Protein AF-A0AAE1HR64-F1 (afdb_monomer_lite)

Sequence (185 aa):
MPAKVFRAFVGLDGGVCGEWSLFLEFEENENKECWVFCGCSGFEKSIGKGMGTDASLIPDDAPLPKLPLPPLQQTVDRYLDAVRPLVPPAAFERTRNIAKAFAAPAGPGPRLQRALEKRRECTANWAYEWWLADMYLNNPLPLPINSNPGMVFPPAVARTAEERARFTARMVLSAVRYQTDVLDK

Foldseek 3Di:
DDDDDDDDDPDDPPDPDDDDDRDDDDPPDDPPPLPPVPDDDDDDDDPDDDDDDDPVPQPPPHDDDEDDDDDLVVVLVVVLVVCVVVDDPVVSVVSNVVSCQCPDPPHVVVVVSVVLVVCSVSDSYSCVVVCCCVVPVVDPDDCPPPPDDDDDDDDDPQDDPVSVVVVVVVVVVVVVCCCVVPVVD

pLDDT: mean 75.27, std 29.74, range [22.8, 98.56]

Structure (mmCIF, N/CA/C/O backbone):
data_AF-A0AAE1HR64-F1
#
_entry.id   AF-A0AAE1HR64-F1
#
loop_
_atom_site.group_PDB
_atom_site.id
_atom_site.type_symbol
_atom_site.label_atom_id
_atom_site.label_alt_id
_atom_site.label_comp_id
_atom_site.label_asym_id
_atom_site.label_entity_id
_atom_site.label_seq_id
_atom_site.pdbx_PDB_ins_code
_atom_site.Cartn_x
_atom_site.Cartn_y
_atom_site.Cartn_z
_atom_site.occupancy
_atom_site.B_iso_or_equiv
_atom_site.auth_seq_id
_atom_site.auth_comp_id
_atom_site.auth_asym_id
_atom_site.auth_atom_id
_atom_site.pdbx_PDB_model_num
ATOM 1 N N . MET A 1 1 ? 22.798 -2.052 16.190 1.00 29.28 1 MET A N 1
ATOM 2 C CA . MET A 1 1 ? 21.787 -2.833 16.940 1.00 29.28 1 MET A CA 1
ATOM 3 C C . MET A 1 1 ? 20.679 -3.162 15.953 1.00 29.28 1 MET A C 1
ATOM 5 O O . MET A 1 1 ? 20.289 -2.240 15.246 1.00 29.28 1 MET A O 1
ATOM 9 N N . PRO A 1 2 ? 20.278 -4.429 15.764 1.00 33.12 2 PRO A N 1
ATOM 10 C CA . PRO A 1 2 ? 19.462 -4.785 14.611 1.00 33.12 2 PRO A CA 1
ATOM 11 C C . PRO A 1 2 ? 18.037 -4.253 14.783 1.00 33.12 2 PRO A C 1
ATOM 13 O O . PRO A 1 2 ? 17.443 -4.394 15.852 1.00 33.12 2 PRO A O 1
ATOM 16 N N . ALA A 1 3 ? 17.513 -3.633 13.724 1.00 26.69 3 ALA A N 1
ATOM 17 C CA . ALA A 1 3 ? 16.108 -3.275 13.608 1.00 26.69 3 ALA A CA 1
ATOM 18 C C . ALA A 1 3 ? 15.271 -4.555 13.733 1.00 26.69 3 ALA A C 1
ATOM 20 O O . ALA A 1 3 ? 15.452 -5.504 12.966 1.00 26.69 3 ALA A O 1
ATOM 21 N N . LYS A 1 4 ? 14.397 -4.609 14.739 1.00 26.42 4 LYS A N 1
ATOM 22 C CA . LYS A 1 4 ? 13.443 -5.705 14.881 1.00 26.42 4 LYS A CA 1
ATOM 23 C C . LYS A 1 4 ? 12.333 -5.492 13.853 1.00 26.42 4 LYS A C 1
ATOM 25 O O . LYS A 1 4 ? 11.678 -4.457 13.826 1.00 26.42 4 LYS A O 1
ATOM 30 N N . VAL A 1 5 ? 12.212 -6.468 12.967 1.00 33.16 5 VAL A N 1
ATOM 31 C CA . VAL A 1 5 ? 11.262 -6.543 11.857 1.00 33.16 5 VAL A CA 1
ATOM 32 C C . VAL A 1 5 ? 9.857 -6.827 12.398 1.00 33.16 5 VAL A C 1
ATOM 34 O O . VAL A 1 5 ? 9.704 -7.674 13.279 1.00 33.16 5 VAL A O 1
ATOM 37 N N . PHE A 1 6 ? 8.835 -6.165 11.844 1.00 33.16 6 PHE A N 1
ATOM 38 C CA . PHE A 1 6 ? 7.431 -6.553 12.010 1.00 33.16 6 PHE A CA 1
ATOM 39 C C . PHE A 1 6 ? 7.255 -7.998 11.540 1.00 33.16 6 PHE A C 1
ATOM 41 O O . PHE A 1 6 ? 7.428 -8.295 10.360 1.00 33.16 6 PHE A O 1
ATOM 48 N N . ARG A 1 7 ? 6.920 -8.913 12.448 1.00 27.38 7 ARG A N 1
ATOM 49 C CA . ARG A 1 7 ? 6.687 -10.316 12.103 1.00 27.38 7 ARG A CA 1
ATOM 50 C C . ARG A 1 7 ? 5.242 -10.673 12.415 1.00 27.38 7 ARG A C 1
ATOM 52 O O . ARG A 1 7 ? 4.919 -11.070 13.525 1.00 27.38 7 ARG A O 1
ATOM 59 N N . ALA A 1 8 ? 4.375 -10.540 11.417 1.00 29.25 8 ALA A N 1
ATOM 60 C CA . ALA A 1 8 ? 3.129 -11.289 11.404 1.00 29.25 8 ALA A CA 1
ATOM 61 C C . ALA A 1 8 ? 3.487 -12.740 11.053 1.00 29.25 8 ALA A C 1
ATOM 63 O O . ALA A 1 8 ? 3.859 -13.033 9.918 1.00 29.25 8 ALA A O 1
ATOM 64 N N . PHE A 1 9 ? 3.453 -13.642 12.031 1.00 27.52 9 PHE A N 1
ATOM 65 C CA . PHE A 1 9 ? 3.527 -15.073 11.752 1.00 27.52 9 PHE A CA 1
ATOM 66 C C . PHE A 1 9 ? 2.115 -15.625 11.614 1.00 27.52 9 PHE A C 1
ATOM 68 O O . PHE A 1 9 ? 1.309 -15.530 12.534 1.00 27.52 9 PHE A O 1
ATOM 75 N N . VAL A 1 10 ? 1.848 -16.264 10.481 1.00 30.66 10 VAL A N 1
ATOM 76 C CA . VAL A 1 10 ? 0.823 -17.300 10.397 1.00 30.66 10 VAL A CA 1
ATOM 77 C C . VAL A 1 10 ? 1.546 -18.617 10.668 1.00 30.66 10 VAL A C 1
ATOM 79 O O . VAL A 1 10 ? 2.217 -19.152 9.788 1.00 30.66 10 VAL A O 1
ATOM 82 N N . GLY A 1 11 ? 1.512 -19.077 11.918 1.00 28.53 11 GLY A N 1
ATOM 83 C CA . GLY A 1 11 ? 2.048 -20.378 12.317 1.00 28.53 11 GLY A CA 1
ATOM 84 C C . GLY A 1 11 ? 0.944 -21.430 12.320 1.00 28.53 11 GLY A C 1
ATOM 85 O O . GLY A 1 11 ? -0.120 -21.198 12.885 1.00 28.53 11 GLY A O 1
ATOM 86 N N . LEU A 1 12 ? 1.192 -22.574 11.682 1.00 29.44 12 LEU A N 1
ATOM 87 C CA . LEU A 1 12 ? 0.405 -23.788 11.887 1.00 29.44 12 LEU A CA 1
ATOM 88 C C . LEU A 1 12 ? 0.996 -24.509 13.097 1.00 29.44 12 LEU A C 1
ATOM 90 O O . LEU A 1 12 ? 2.105 -25.037 13.000 1.00 29.44 12 LEU A O 1
ATOM 94 N N . ASP A 1 13 ? 0.277 -24.547 14.214 1.00 30.77 13 ASP A N 1
ATOM 95 C CA . ASP A 1 13 ? 0.660 -25.435 15.304 1.00 30.77 13 ASP A CA 1
ATOM 96 C C . ASP A 1 13 ? 0.418 -26.884 14.873 1.00 30.77 13 ASP A C 1
ATOM 98 O O . ASP A 1 13 ? -0.665 -27.275 14.427 1.00 30.77 13 ASP A O 1
ATOM 102 N N . GLY A 1 14 ? 1.476 -27.686 14.970 1.00 37.84 14 GLY A N 1
ATOM 103 C CA . GLY A 1 14 ? 1.452 -29.127 14.762 1.00 37.84 14 GLY A CA 1
ATOM 104 C C . GLY A 1 14 ? 0.692 -29.822 15.887 1.00 37.84 14 GLY A C 1
ATOM 105 O O . GLY A 1 14 ? 1.292 -30.474 16.734 1.00 37.84 14 GLY A O 1
ATOM 106 N N . GLY A 1 15 ? -0.629 -29.677 15.892 1.00 30.14 15 GLY A N 1
ATOM 107 C CA . GLY A 1 15 ? -1.527 -30.276 16.867 1.00 30.14 15 GLY A CA 1
ATOM 108 C C . GLY A 1 15 ? -2.970 -30.141 16.399 1.00 30.14 15 GLY A C 1
ATOM 109 O O . GLY A 1 15 ? -3.546 -29.066 16.443 1.00 30.14 15 GLY A O 1
ATOM 110 N N . VAL A 1 16 ? -3.505 -31.244 15.880 1.00 34.06 16 VAL A N 1
ATOM 111 C CA . VAL A 1 16 ? -4.916 -31.569 15.610 1.00 34.06 16 VAL A CA 1
ATOM 112 C C . VAL A 1 16 ? -5.939 -30.460 15.962 1.00 34.06 16 VAL A C 1
ATOM 114 O O . VAL A 1 16 ? -6.246 -30.239 17.126 1.00 34.06 16 VAL A O 1
ATOM 117 N N . CYS A 1 17 ? -6.559 -29.886 14.918 1.00 26.05 17 CYS A N 1
ATOM 118 C CA . CYS A 1 17 ? -7.741 -28.999 14.936 1.00 26.05 17 CYS A CA 1
ATOM 119 C C . CYS A 1 17 ? -7.522 -27.476 15.154 1.00 26.05 17 CYS A C 1
ATOM 121 O O . CYS A 1 17 ? -7.958 -26.900 16.138 1.00 26.05 17 CYS A O 1
ATOM 123 N N . GLY A 1 18 ? -6.970 -26.796 14.142 1.00 29.03 18 GLY A N 1
ATOM 124 C CA . GLY A 1 18 ? -7.606 -25.634 13.485 1.00 29.03 18 GLY A CA 1
ATOM 125 C C . GLY A 1 18 ? -7.993 -24.369 14.274 1.00 29.03 18 GLY A C 1
ATOM 126 O O . GLY A 1 18 ? -8.926 -23.685 13.840 1.00 29.03 18 GLY A O 1
ATOM 127 N N . GLU A 1 19 ? -7.316 -24.016 15.365 1.00 25.12 19 GLU A N 1
ATOM 128 C CA . GLU A 1 19 ? -7.461 -22.699 16.005 1.00 25.12 19 GLU A CA 1
ATOM 129 C C . GLU A 1 19 ? -6.598 -21.630 15.307 1.00 25.12 19 GLU A C 1
ATOM 131 O O . GLU A 1 19 ? -5.410 -21.823 15.065 1.00 25.12 19 GLU A O 1
ATOM 136 N N . TRP A 1 20 ? -7.201 -20.482 14.978 1.00 29.23 20 TRP A N 1
ATOM 137 C CA . TRP A 1 20 ? -6.498 -19.300 14.470 1.00 29.23 20 TRP A CA 1
ATOM 138 C C . TRP A 1 20 ? -6.416 -18.266 15.591 1.00 29.23 20 TRP A C 1
ATOM 140 O O . TRP A 1 20 ? -7.419 -17.628 15.912 1.00 29.23 20 TRP A O 1
ATOM 150 N N . SER A 1 21 ? -5.231 -18.082 16.167 1.00 24.08 21 SER A N 1
ATOM 151 C CA . SER A 1 21 ? -4.974 -17.034 17.158 1.00 24.08 21 SER A CA 1
ATOM 152 C C . SER A 1 21 ? -4.148 -15.920 16.523 1.00 24.08 21 SER A C 1
ATOM 154 O O . SER A 1 21 ? -2.981 -16.107 16.189 1.00 24.08 21 SER A O 1
ATOM 156 N N . LEU A 1 22 ? -4.758 -14.747 16.346 1.00 28.89 22 LEU A N 1
ATOM 157 C CA . LEU A 1 22 ? -4.053 -13.532 15.946 1.00 28.89 22 LEU A CA 1
ATOM 158 C C . LEU A 1 22 ? -3.476 -12.877 17.208 1.00 28.89 22 LEU A C 1
ATOM 160 O O . LEU A 1 22 ? -4.189 -12.181 17.930 1.00 28.89 22 LEU A O 1
ATOM 164 N N . PHE A 1 23 ? -2.194 -13.102 17.485 1.00 23.55 23 PHE A N 1
ATOM 165 C CA . PHE A 1 23 ? -1.474 -12.337 18.502 1.00 23.55 23 PHE A CA 1
ATOM 166 C C . PHE A 1 23 ? -1.011 -11.007 17.894 1.00 23.55 23 PHE A C 1
ATOM 168 O O . PHE A 1 23 ? -0.133 -10.974 17.036 1.00 23.55 23 PHE A O 1
ATOM 175 N N . LEU A 1 24 ? -1.630 -9.902 18.321 1.00 27.62 24 LEU A N 1
ATOM 176 C CA . LEU A 1 24 ? -1.171 -8.542 18.033 1.00 27.62 24 LEU A CA 1
ATOM 177 C C . LEU A 1 24 ? -0.426 -8.019 19.261 1.00 27.62 24 LEU A C 1
ATOM 179 O O . LEU A 1 24 ? -1.039 -7.486 20.185 1.00 27.62 24 LEU A O 1
ATOM 183 N N . GLU A 1 25 ? 0.892 -8.182 19.277 1.00 24.39 25 GLU A N 1
ATOM 184 C CA . GLU A 1 25 ? 1.751 -7.539 20.267 1.00 24.39 25 GLU A CA 1
ATOM 185 C C . GLU A 1 25 ? 2.178 -6.173 19.709 1.00 24.39 25 GLU A C 1
ATOM 187 O O . GLU A 1 25 ? 2.836 -6.081 18.673 1.00 24.39 25 GLU A O 1
ATOM 192 N N . PHE A 1 26 ? 1.706 -5.096 20.340 1.00 30.62 26 PHE A N 1
ATOM 193 C CA . PHE A 1 26 ? 1.985 -3.721 19.930 1.00 30.62 26 PHE A CA 1
ATOM 194 C C . PHE A 1 26 ? 3.077 -3.171 20.851 1.00 30.62 26 PHE A C 1
ATOM 196 O O . PHE A 1 26 ? 2.795 -2.807 21.991 1.00 30.62 26 PHE A O 1
ATOM 203 N N . GLU A 1 27 ? 4.325 -3.140 20.380 1.00 27.86 27 GLU A N 1
ATOM 204 C CA . GLU A 1 27 ? 5.400 -2.434 21.082 1.00 27.86 27 GLU A CA 1
ATOM 205 C C . GLU A 1 27 ? 5.226 -0.932 20.800 1.00 27.86 27 GLU A C 1
ATOM 207 O O . GLU A 1 27 ? 5.489 -0.434 19.704 1.00 27.86 27 GLU A O 1
ATOM 212 N N . GLU A 1 28 ? 4.678 -0.218 21.782 1.00 35.38 28 GLU A N 1
ATOM 213 C CA . GLU A 1 28 ? 4.472 1.228 21.758 1.00 35.38 28 GLU A CA 1
ATOM 214 C C . GLU A 1 28 ? 5.832 1.924 21.843 1.00 35.38 28 GLU A C 1
ATOM 216 O O . GLU A 1 28 ? 6.334 2.232 22.920 1.00 35.38 28 GLU A O 1
ATOM 221 N N . ASN A 1 29 ? 6.468 2.139 20.693 1.00 31.98 29 ASN A N 1
ATOM 222 C CA . ASN A 1 29 ? 7.703 2.902 20.634 1.00 31.98 29 ASN A CA 1
ATOM 223 C C . ASN A 1 29 ? 7.663 3.885 19.464 1.00 31.98 29 ASN A C 1
ATOM 225 O O . ASN A 1 29 ? 8.040 3.551 18.349 1.00 31.98 29 ASN A O 1
ATOM 229 N N . GLU A 1 30 ? 7.152 5.089 19.730 1.00 36.47 30 GLU A N 1
ATOM 230 C CA . GLU A 1 30 ? 7.718 6.352 19.241 1.00 36.47 30 GLU A CA 1
ATOM 231 C C . GLU A 1 30 ? 6.944 7.526 19.855 1.00 36.47 30 GLU A C 1
ATOM 233 O O . GLU A 1 30 ? 5.992 8.069 19.295 1.00 36.47 30 GLU A O 1
ATOM 238 N N . ASN A 1 31 ? 7.399 7.948 21.035 1.00 32.03 31 ASN A N 1
ATOM 239 C CA . ASN A 1 31 ? 7.039 9.222 21.645 1.00 32.03 31 ASN A CA 1
ATOM 240 C C . ASN A 1 31 ? 7.761 10.377 20.919 1.00 32.03 31 ASN A C 1
ATOM 242 O O . ASN A 1 31 ? 8.537 11.120 21.514 1.00 32.03 31 ASN A O 1
ATOM 246 N N . LYS A 1 32 ? 7.556 10.499 19.603 1.00 36.81 32 LYS A N 1
ATOM 247 C CA . LYS A 1 32 ? 7.927 11.701 18.853 1.00 36.81 32 LYS A CA 1
ATOM 248 C C . LYS A 1 32 ? 6.793 12.698 19.044 1.00 36.81 32 LYS A C 1
ATOM 250 O O . LYS A 1 32 ? 5.764 12.635 18.373 1.00 36.81 32 LYS A O 1
ATOM 255 N N . GLU A 1 33 ? 6.943 13.558 20.044 1.00 34.72 33 GLU A N 1
ATOM 256 C CA . GLU A 1 33 ? 6.076 14.716 20.230 1.00 34.72 33 GLU A CA 1
ATOM 257 C C . GLU A 1 33 ? 5.976 15.480 18.904 1.00 34.72 33 GLU A C 1
ATOM 259 O O . GLU A 1 33 ? 6.988 15.843 18.301 1.00 34.72 33 GLU A O 1
ATOM 264 N N . CYS A 1 34 ? 4.749 15.679 18.419 1.00 36.16 34 CYS A N 1
ATOM 265 C CA . CYS A 1 34 ? 4.491 16.449 17.212 1.00 36.16 34 CYS A CA 1
ATOM 266 C C . CYS A 1 34 ? 4.692 17.935 17.522 1.00 36.16 34 CYS A C 1
ATOM 268 O O . CYS A 1 34 ? 3.731 18.679 17.703 1.00 36.16 34 CYS A O 1
ATOM 270 N N . TRP A 1 35 ? 5.946 18.369 17.610 1.00 26.98 35 TRP A N 1
ATOM 271 C CA . TRP A 1 35 ? 6.293 19.782 17.636 1.00 26.98 35 TRP A CA 1
ATOM 272 C C . TRP A 1 35 ? 6.111 20.351 16.231 1.00 26.98 35 TRP A C 1
ATOM 274 O O . TRP A 1 35 ? 7.055 20.492 15.459 1.00 26.98 35 TRP A O 1
ATOM 284 N N . VAL A 1 36 ? 4.868 20.676 15.881 1.00 32.38 36 VAL A N 1
ATOM 285 C CA . VAL A 1 36 ? 4.612 21.662 14.835 1.00 32.38 36 VAL A CA 1
ATOM 286 C C . VAL A 1 36 ? 4.799 23.015 15.509 1.00 32.38 36 VAL A C 1
ATOM 288 O O . VAL A 1 36 ? 3.941 23.451 16.276 1.00 32.38 36 VAL A O 1
ATOM 291 N N . PHE A 1 37 ? 5.936 23.672 15.270 1.00 22.80 37 PHE A N 1
ATOM 292 C CA . PHE A 1 37 ? 6.084 25.092 15.584 1.00 22.80 37 PHE A CA 1
ATOM 293 C C . PHE A 1 37 ? 5.106 25.860 14.682 1.00 22.80 37 PHE A C 1
ATOM 295 O O . PHE A 1 37 ? 5.429 26.256 13.566 1.00 22.80 37 PHE A O 1
ATOM 302 N N . CYS A 1 38 ? 3.863 26.002 15.142 1.00 28.25 38 CYS A N 1
ATOM 303 C CA . CYS A 1 38 ? 2.870 26.869 14.528 1.00 28.25 38 CYS A CA 1
ATOM 304 C C . CYS A 1 38 ? 3.200 28.307 14.945 1.00 28.25 38 CYS A C 1
ATOM 306 O O . CYS A 1 38 ? 2.727 28.809 15.965 1.00 28.25 38 CYS A O 1
ATOM 308 N N . GLY A 1 39 ? 4.102 28.943 14.198 1.00 26.22 39 GLY A N 1
ATOM 309 C CA . GLY A 1 39 ? 4.265 30.390 14.236 1.00 26.22 39 GLY A CA 1
ATOM 310 C C . GLY A 1 39 ? 3.066 31.045 13.551 1.00 26.22 39 GLY A C 1
ATOM 311 O O . GLY A 1 39 ? 2.801 30.742 12.394 1.00 26.22 39 GLY A O 1
ATOM 312 N N . CYS A 1 40 ? 2.398 31.947 14.278 1.00 24.08 40 CYS A N 1
ATOM 313 C CA . CYS A 1 40 ? 1.271 32.805 13.874 1.00 24.08 40 CYS A CA 1
ATOM 314 C C . CYS A 1 40 ? -0.154 32.224 14.043 1.00 24.08 40 CYS A C 1
ATOM 316 O O . CYS A 1 40 ? -0.759 31.678 13.132 1.00 24.08 40 CYS A O 1
ATOM 318 N N . SER A 1 41 ? -0.692 32.442 15.251 1.00 27.84 41 SER A N 1
ATOM 319 C CA . SER A 1 41 ? -2.027 33.004 15.553 1.00 27.84 41 SER A CA 1
ATOM 320 C C . SER A 1 41 ? -3.202 32.753 14.590 1.00 27.84 41 SER A C 1
ATOM 322 O O . SER A 1 41 ? -3.256 33.342 13.515 1.00 27.84 41 SER A O 1
ATOM 324 N N . GLY A 1 42 ? -4.239 32.068 15.095 1.00 26.17 42 GLY A N 1
ATOM 325 C CA . GLY A 1 42 ? -5.621 32.182 14.603 1.00 26.17 42 GLY A CA 1
ATOM 326 C C . GLY A 1 42 ? -6.304 30.836 14.368 1.00 26.17 42 GLY A C 1
ATOM 327 O O . GLY A 1 42 ? -6.080 30.189 13.355 1.00 26.17 42 GLY A O 1
ATOM 328 N N . PHE A 1 43 ? -7.147 30.403 15.307 1.00 25.55 43 PHE A N 1
ATOM 329 C CA . PHE A 1 43 ? -7.944 29.182 15.187 1.00 25.55 43 PHE A CA 1
ATOM 330 C C . PHE A 1 43 ? -9.332 29.540 14.644 1.00 25.55 43 PHE A C 1
ATOM 332 O O . PHE A 1 43 ? -10.166 30.045 15.391 1.00 25.55 43 PHE A O 1
ATOM 339 N N . GLU A 1 44 ? -9.605 29.247 13.373 1.00 24.61 44 GLU A N 1
ATOM 340 C CA . GLU A 1 44 ? -10.972 29.171 12.847 1.00 24.61 44 GLU A CA 1
ATOM 341 C C . GLU A 1 44 ? -11.240 27.764 12.304 1.00 24.61 44 GLU A C 1
ATOM 343 O O . GLU A 1 44 ? -10.566 27.259 11.407 1.00 24.61 44 GLU A O 1
ATOM 348 N N . LYS A 1 45 ? -12.242 27.102 12.893 1.00 29.41 45 LYS A N 1
ATOM 349 C CA . LYS A 1 45 ? -12.779 25.826 12.415 1.00 29.41 45 LYS A CA 1
ATOM 350 C C . LYS A 1 45 ? -13.614 26.080 11.163 1.00 29.41 45 LYS A C 1
ATOM 352 O O . LYS A 1 45 ? -14.719 26.602 11.271 1.00 29.41 45 LYS A O 1
ATOM 357 N N . SER A 1 46 ? -13.159 25.591 10.015 1.00 27.28 46 SER A N 1
ATOM 358 C CA . SER A 1 46 ? -14.041 25.319 8.878 1.00 27.28 46 SER A CA 1
ATOM 359 C C . SER A 1 46 ? -14.245 23.810 8.752 1.00 27.28 46 SER A C 1
ATOM 361 O O . SER A 1 46 ? -13.353 23.067 8.343 1.00 27.28 46 SER A O 1
ATOM 363 N N . ILE A 1 47 ? -15.430 23.343 9.153 1.00 37.78 47 ILE A N 1
ATOM 364 C CA . ILE A 1 47 ? -15.924 22.004 8.820 1.00 37.78 47 ILE A CA 1
ATOM 365 C C . ILE A 1 47 ? -16.403 22.074 7.365 1.00 37.78 47 ILE A C 1
ATOM 367 O O . ILE A 1 47 ? -17.561 22.384 7.089 1.00 37.78 47 ILE A O 1
ATOM 371 N N . GLY A 1 48 ? -15.494 21.818 6.426 1.00 32.28 48 GLY A N 1
ATOM 372 C CA . GLY A 1 48 ? -15.823 21.669 5.012 1.00 32.28 48 GLY A CA 1
ATOM 373 C C . GLY A 1 48 ? -16.512 20.329 4.759 1.00 32.28 48 GLY A C 1
ATOM 374 O O . GLY A 1 48 ? -15.868 19.281 4.779 1.00 32.28 48 GLY A O 1
ATOM 375 N N . LYS A 1 49 ? -17.830 20.357 4.526 1.00 34.19 49 LYS A N 1
ATOM 376 C CA . LYS A 1 49 ? -18.586 19.238 3.944 1.00 34.19 49 LYS A CA 1
ATOM 377 C C . LYS A 1 49 ? -17.942 18.845 2.612 1.00 34.19 49 LYS A C 1
ATOM 379 O O . LYS A 1 49 ? -17.815 19.683 1.725 1.00 34.19 49 LYS A O 1
ATOM 384 N N . GLY A 1 50 ? -17.584 17.572 2.465 1.00 40.12 50 GLY A N 1
ATOM 385 C CA . GLY A 1 50 ? -17.137 17.015 1.192 1.00 40.12 50 GLY A CA 1
ATOM 386 C C . GLY A 1 50 ? -18.276 17.032 0.176 1.00 40.12 50 GLY A C 1
ATOM 387 O O . GLY A 1 50 ? -19.178 16.200 0.237 1.00 40.12 50 GLY A O 1
ATOM 388 N N . MET A 1 51 ? -18.233 17.987 -0.748 1.00 34.50 51 MET A N 1
ATOM 389 C CA . MET A 1 51 ? -18.915 17.908 -2.035 1.00 34.50 51 MET A CA 1
ATOM 390 C C . MET A 1 51 ? -17.841 17.619 -3.073 1.00 34.50 51 MET A C 1
ATOM 392 O O . MET A 1 51 ? -16.798 18.266 -3.069 1.00 34.50 51 MET A O 1
ATOM 396 N N . GLY A 1 52 ? -18.073 16.592 -3.893 1.00 47.81 52 GLY A N 1
ATOM 397 C CA . GLY A 1 52 ? -17.130 16.146 -4.910 1.00 47.81 52 GLY A CA 1
ATOM 398 C C . GLY A 1 52 ? -16.731 17.301 -5.818 1.00 47.81 52 GLY A C 1
ATOM 399 O O . GLY A 1 52 ? -17.550 17.809 -6.578 1.00 47.81 52 GLY A O 1
ATOM 400 N N . THR A 1 53 ? -15.479 17.720 -5.709 1.00 40.50 53 THR A N 1
ATOM 401 C CA . THR A 1 53 ? -14.847 18.620 -6.663 1.00 40.50 53 THR A CA 1
ATOM 402 C C . THR A 1 53 ? -14.194 17.760 -7.730 1.00 40.50 53 THR A C 1
ATOM 404 O O . THR A 1 53 ? -13.387 16.883 -7.416 1.00 40.50 53 THR A O 1
ATOM 407 N N . ASP A 1 54 ? -14.587 17.998 -8.978 1.00 42.53 54 ASP A N 1
ATOM 408 C CA . ASP A 1 54 ? -13.892 17.513 -10.163 1.00 42.53 54 ASP A CA 1
ATOM 409 C C . ASP A 1 54 ? -12.391 17.826 -10.033 1.00 42.53 54 ASP A C 1
ATOM 411 O O . ASP A 1 54 ? -12.003 18.964 -9.761 1.00 42.53 54 ASP A O 1
ATOM 415 N N . ALA A 1 55 ? -11.547 16.800 -10.165 1.00 53.81 55 ALA A N 1
ATOM 416 C CA . ALA A 1 55 ? -10.103 16.895 -9.950 1.00 53.81 55 ALA A CA 1
ATOM 417 C C . ALA A 1 55 ? -9.404 17.814 -10.974 1.00 53.81 55 ALA A C 1
ATOM 419 O O . ALA A 1 55 ? -8.242 18.157 -10.785 1.00 53.81 55 ALA A O 1
ATOM 420 N N . SER A 1 56 ? -10.113 18.231 -12.029 1.00 54.34 56 SER A N 1
ATOM 421 C CA . SER A 1 56 ? -9.632 19.144 -13.071 1.00 54.34 56 SER A CA 1
ATOM 422 C C . SER A 1 56 ? -9.523 20.621 -12.645 1.00 54.34 56 SER A C 1
ATOM 424 O O . SER A 1 56 ? -9.001 21.428 -13.411 1.00 54.34 56 SER A O 1
ATOM 426 N N . LEU A 1 57 ? -10.001 20.992 -11.446 1.00 57.19 57 LEU A N 1
ATOM 427 C CA . LEU A 1 57 ? -10.121 22.391 -10.997 1.00 57.19 57 LEU A CA 1
ATOM 428 C C . LEU A 1 57 ? -9.202 22.787 -9.832 1.00 57.19 57 LEU A C 1
ATOM 430 O O . LEU A 1 57 ? -9.394 23.859 -9.260 1.00 57.19 57 LEU A O 1
ATOM 434 N N . ILE A 1 58 ? -8.237 21.953 -9.437 1.00 60.47 58 ILE A N 1
ATOM 435 C CA . ILE A 1 58 ? -7.264 22.331 -8.402 1.00 60.47 58 ILE A CA 1
ATOM 436 C C . ILE A 1 58 ? -6.207 23.225 -9.073 1.00 60.47 58 ILE A C 1
ATOM 438 O O . ILE A 1 58 ? -5.511 22.727 -9.955 1.00 60.47 58 ILE A O 1
ATOM 442 N N . PRO A 1 59 ? -6.090 24.522 -8.716 1.00 67.50 59 PRO A N 1
ATOM 443 C CA . PRO A 1 59 ? -5.003 25.367 -9.210 1.00 67.50 59 PRO A CA 1
ATOM 444 C C . PRO A 1 59 ? -3.655 24.721 -8.889 1.00 67.50 59 PRO A C 1
ATOM 446 O O . PRO A 1 59 ? -3.521 24.164 -7.799 1.00 67.50 59 PRO A O 1
ATOM 449 N N . ASP A 1 60 ? -2.669 24.836 -9.781 1.00 66.31 60 ASP A N 1
ATOM 450 C CA . ASP A 1 60 ? -1.355 24.185 -9.626 1.00 66.31 60 ASP A CA 1
ATOM 451 C C . ASP A 1 60 ? -0.687 24.485 -8.264 1.00 66.31 60 ASP A C 1
ATOM 453 O O . ASP A 1 60 ? -0.008 23.628 -7.700 1.00 66.31 60 ASP A O 1
ATOM 457 N N . ASP A 1 61 ? -0.969 25.656 -7.680 1.00 70.00 61 ASP A N 1
ATOM 458 C CA . ASP A 1 61 ? -0.413 26.114 -6.399 1.00 70.00 61 ASP A CA 1
ATOM 459 C C . ASP A 1 61 ? -1.305 25.841 -5.168 1.00 70.00 61 ASP A C 1
ATOM 461 O O . ASP A 1 61 ? -0.967 26.228 -4.044 1.00 70.00 61 ASP A O 1
ATOM 465 N N . ALA A 1 62 ? -2.479 25.221 -5.335 1.00 76.62 62 ALA A N 1
ATOM 466 C CA . ALA A 1 62 ? -3.377 24.960 -4.215 1.00 76.62 62 ALA A CA 1
ATOM 467 C C . ALA A 1 62 ? -2.918 23.731 -3.406 1.00 76.62 62 ALA A C 1
ATOM 469 O O . ALA A 1 62 ? -2.636 22.673 -3.976 1.00 76.62 62 ALA A O 1
ATOM 470 N N . PRO A 1 63 ? -2.887 23.811 -2.061 1.00 81.19 63 PRO A N 1
ATOM 471 C CA . PRO A 1 63 ? -2.458 22.691 -1.238 1.00 81.19 63 PRO A CA 1
ATOM 472 C C . PRO A 1 63 ? -3.420 21.510 -1.395 1.00 81.19 63 PRO A C 1
ATOM 474 O O . PRO A 1 63 ? -4.619 21.619 -1.122 1.00 81.19 63 PRO A O 1
ATOM 477 N N . LEU A 1 64 ? -2.879 20.359 -1.802 1.00 90.12 64 LEU A N 1
ATOM 478 C CA . LEU A 1 64 ? -3.655 19.131 -1.935 1.00 90.12 64 LEU A CA 1
ATOM 479 C C . LEU A 1 64 ? -4.240 18.701 -0.579 1.00 90.12 64 LEU A C 1
ATOM 481 O O . LEU A 1 64 ? -3.567 18.788 0.456 1.00 90.12 64 LEU A O 1
ATOM 485 N N . PRO A 1 65 ? -5.483 18.191 -0.556 1.00 92.12 65 PRO A N 1
ATOM 486 C CA . PRO A 1 65 ? -6.084 17.707 0.674 1.00 92.12 65 PRO A CA 1
ATOM 487 C C . PRO A 1 65 ? -5.321 16.491 1.214 1.00 92.12 65 PRO A C 1
ATOM 489 O O . PRO A 1 65 ? -4.972 15.567 0.477 1.00 92.12 65 PRO A O 1
ATOM 492 N N . LYS A 1 66 ? -5.114 16.448 2.537 1.00 93.50 66 LYS A N 1
ATOM 493 C CA . LYS A 1 66 ? -4.555 15.265 3.210 1.00 93.50 66 LYS A CA 1
ATOM 494 C C . LYS A 1 66 ? -5.453 14.049 3.005 1.00 93.50 66 LYS A C 1
ATOM 496 O O . LYS A 1 66 ? -6.677 14.169 3.122 1.00 93.50 66 LYS A O 1
ATOM 501 N N . LEU A 1 67 ? -4.840 12.870 2.860 1.00 95.81 67 LEU A N 1
ATOM 502 C CA . LEU A 1 67 ? -5.560 11.599 2.755 1.00 95.81 67 LEU A CA 1
ATOM 503 C C . LEU A 1 67 ? -6.605 11.485 3.884 1.00 95.81 67 LEU A C 1
ATOM 505 O O . LEU A 1 67 ? -6.243 11.622 5.062 1.00 95.81 67 LEU A O 1
ATOM 509 N N . PRO A 1 68 ? -7.898 11.290 3.570 1.00 96.12 68 PRO A N 1
ATOM 510 C CA . PRO A 1 68 ? -8.928 11.189 4.592 1.00 96.12 68 PRO A CA 1
ATOM 511 C C . PRO A 1 68 ? -8.718 9.933 5.440 1.00 96.12 68 PRO A C 1
ATOM 513 O O . PRO A 1 68 ? -8.155 8.938 4.984 1.00 96.12 68 PRO A O 1
ATOM 516 N N . LEU A 1 69 ? -9.181 9.987 6.687 1.00 96.75 69 LEU A N 1
ATOM 517 C CA . LEU A 1 69 ? -9.251 8.826 7.565 1.00 96.75 69 LEU A CA 1
ATOM 518 C C . LEU A 1 69 ? -10.735 8.512 7.801 1.00 96.75 69 LEU A C 1
ATOM 520 O O . LEU A 1 69 ? -11.426 9.335 8.406 1.00 96.75 69 LEU A O 1
ATOM 524 N N . PRO A 1 70 ? -11.260 7.387 7.286 1.00 97.38 70 PRO A N 1
ATOM 525 C CA . PRO A 1 70 ? -12.661 7.037 7.476 1.00 97.38 70 PRO A CA 1
ATOM 526 C C . PRO A 1 70 ? -12.961 6.725 8.953 1.00 97.38 70 PRO A C 1
ATOM 528 O O . PRO A 1 70 ? -12.087 6.219 9.666 1.00 97.38 70 PRO A O 1
ATOM 531 N N . PRO A 1 71 ? -14.194 6.978 9.427 1.00 97.94 71 PRO A N 1
ATOM 532 C CA . PRO A 1 71 ? -14.642 6.534 10.739 1.00 97.94 71 PRO A CA 1
ATOM 533 C C . PRO A 1 71 ? -14.476 5.023 10.925 1.00 97.94 71 PRO A C 1
ATOM 535 O O . PRO A 1 71 ? -14.788 4.236 10.029 1.00 97.94 71 PRO A O 1
ATOM 538 N N . LEU A 1 72 ? -14.065 4.619 12.128 1.00 98.12 72 LEU A N 1
ATOM 539 C CA . LEU A 1 72 ? -13.839 3.217 12.488 1.00 98.12 72 LEU A CA 1
ATOM 540 C C . LEU A 1 72 ? -15.032 2.317 12.135 1.00 98.12 72 LEU A C 1
ATOM 542 O O . LEU A 1 72 ? -14.856 1.302 11.465 1.00 98.12 72 LEU A O 1
ATOM 546 N N . GLN A 1 73 ? -16.244 2.708 12.541 1.00 98.00 73 GLN A N 1
ATOM 547 C CA . GLN A 1 73 ? -17.442 1.899 12.308 1.00 98.00 73 GLN A CA 1
ATOM 548 C C . GLN A 1 73 ? -17.722 1.714 10.813 1.00 98.00 73 GLN A C 1
ATOM 550 O O . GLN A 1 73 ? -17.989 0.601 10.376 1.00 98.00 73 GLN A O 1
ATOM 555 N N . GLN A 1 74 ? -17.563 2.776 10.014 1.00 98.38 74 GLN A N 1
ATOM 556 C CA . GLN A 1 74 ? -17.747 2.706 8.564 1.00 98.38 74 GLN A CA 1
ATOM 557 C C . GLN A 1 74 ? -16.774 1.709 7.922 1.00 98.38 74 GLN A C 1
ATOM 559 O O . GLN A 1 74 ? -17.161 0.951 7.033 1.00 98.38 74 GLN A O 1
ATOM 564 N N . THR A 1 75 ? -15.514 1.707 8.362 1.00 98.25 75 THR A N 1
ATOM 565 C CA . THR A 1 75 ? -14.495 0.771 7.872 1.00 98.25 75 THR A CA 1
ATOM 566 C C . THR A 1 75 ? -14.824 -0.668 8.262 1.00 98.25 75 THR A C 1
ATOM 568 O O . THR A 1 7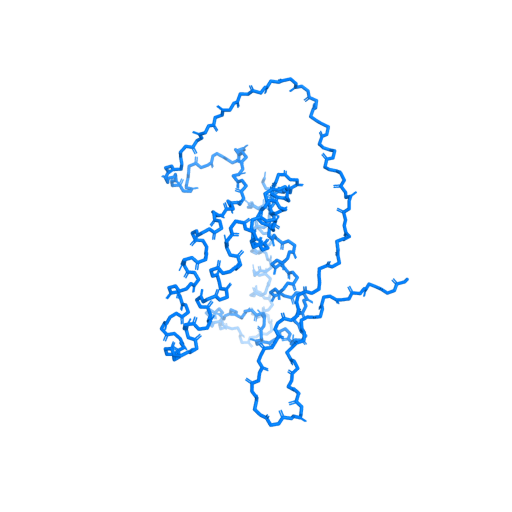5 ? -14.731 -1.562 7.425 1.00 98.25 75 THR A O 1
ATOM 571 N N . VAL A 1 76 ? -15.248 -0.893 9.507 1.00 98.44 76 VAL A N 1
ATOM 572 C CA . VAL A 1 76 ? -15.613 -2.223 10.016 1.00 98.44 76 VAL A CA 1
ATOM 573 C C . VAL A 1 76 ? -16.838 -2.787 9.297 1.00 98.44 76 VAL A C 1
ATOM 575 O O . VAL A 1 76 ? -16.823 -3.952 8.903 1.00 98.44 76 VAL A O 1
ATOM 578 N N . ASP A 1 77 ? -17.863 -1.970 9.063 1.00 98.38 77 ASP A N 1
ATOM 579 C CA . ASP A 1 77 ? -19.069 -2.396 8.349 1.00 98.38 77 ASP A CA 1
ATOM 580 C C . ASP A 1 77 ? -18.739 -2.782 6.900 1.00 98.38 77 ASP A C 1
ATOM 582 O O . ASP A 1 77 ? -19.070 -3.883 6.459 1.00 98.38 77 ASP A O 1
ATOM 586 N N . ARG A 1 78 ? -17.975 -1.939 6.188 1.00 98.50 78 ARG A N 1
ATOM 587 C CA . ARG A 1 78 ? -17.518 -2.241 4.819 1.00 98.50 78 ARG A CA 1
ATOM 588 C C . ARG A 1 78 ? -16.638 -3.487 4.754 1.00 98.50 78 ARG A C 1
ATOM 590 O O . ARG A 1 78 ? -16.740 -4.251 3.797 1.00 98.50 78 ARG A O 1
ATOM 597 N N . TYR A 1 79 ? -15.779 -3.696 5.751 1.00 98.50 79 TYR A N 1
ATOM 598 C CA . TYR A 1 79 ? -14.970 -4.908 5.859 1.00 98.50 79 TYR A CA 1
ATOM 599 C C . TYR A 1 79 ? -15.854 -6.156 5.970 1.00 98.50 79 TYR A C 1
ATOM 601 O O . TYR A 1 79 ? -15.638 -7.128 5.247 1.00 98.50 79 TYR A O 1
ATOM 609 N N . LEU A 1 80 ? -16.882 -6.127 6.822 1.00 98.56 80 LEU A N 1
ATOM 610 C CA . LEU A 1 80 ? -17.804 -7.252 6.971 1.00 98.56 80 LEU A CA 1
ATOM 611 C C . LEU A 1 80 ? -18.611 -7.506 5.693 1.00 98.56 80 LEU A C 1
ATOM 613 O O . LEU A 1 80 ? -18.741 -8.664 5.297 1.00 98.56 80 LEU A O 1
ATOM 617 N N . ASP A 1 81 ? -19.085 -6.462 5.014 1.00 98.44 81 ASP A N 1
ATOM 618 C CA . ASP A 1 81 ? -19.781 -6.600 3.728 1.00 98.44 81 ASP A CA 1
ATOM 619 C C . ASP A 1 81 ? -18.889 -7.243 2.657 1.00 98.44 81 ASP A C 1
ATOM 621 O O . ASP A 1 81 ? -19.337 -8.130 1.929 1.00 98.44 81 ASP A O 1
ATOM 625 N N . ALA A 1 82 ? -17.612 -6.851 2.597 1.00 98.38 82 ALA A N 1
ATOM 626 C CA . ALA A 1 82 ? -16.644 -7.394 1.648 1.00 98.38 82 ALA A CA 1
ATOM 627 C C . ALA A 1 82 ? -16.259 -8.853 1.946 1.00 98.38 82 ALA A C 1
ATOM 629 O O . ALA A 1 82 ? -16.057 -9.638 1.022 1.00 98.38 82 ALA A O 1
ATOM 630 N N . VAL A 1 83 ? -16.167 -9.235 3.225 1.00 98.06 83 VAL A N 1
ATOM 631 C CA . VAL A 1 83 ? -15.790 -10.599 3.634 1.00 98.06 83 VAL A CA 1
ATOM 632 C C . VAL A 1 83 ? -16.954 -11.579 3.530 1.00 98.06 83 VAL A C 1
ATOM 634 O O . VAL A 1 83 ? -16.737 -12.750 3.221 1.00 98.06 83 VAL A O 1
ATOM 637 N N . ARG A 1 84 ? -18.193 -11.128 3.760 1.00 97.44 84 ARG A N 1
ATOM 638 C CA . ARG A 1 84 ? -19.392 -11.979 3.772 1.00 97.44 84 ARG A CA 1
ATOM 639 C C . ARG A 1 84 ? -19.525 -12.931 2.571 1.00 97.44 84 ARG A C 1
ATOM 641 O O . ARG A 1 84 ? -19.828 -14.095 2.821 1.00 97.44 84 ARG A O 1
ATOM 648 N N . PRO A 1 85 ? -19.318 -12.513 1.304 1.00 98.06 85 PRO A N 1
ATOM 649 C CA . PRO A 1 85 ? -19.434 -13.426 0.164 1.00 98.06 85 PRO A CA 1
ATOM 650 C C . PRO A 1 85 ? -18.232 -14.368 -0.010 1.00 98.06 85 PRO A C 1
ATOM 652 O O . PRO A 1 85 ? -18.312 -15.298 -0.806 1.00 98.06 85 PRO A O 1
ATOM 655 N N . LEU A 1 86 ? -17.121 -14.138 0.697 1.00 98.06 86 LEU A N 1
ATOM 656 C CA . LEU A 1 86 ? -15.863 -14.870 0.514 1.00 98.06 86 LEU A CA 1
ATOM 657 C C . LEU A 1 86 ? -15.715 -16.066 1.461 1.00 98.06 86 LEU A C 1
ATOM 659 O O . LEU A 1 86 ? -14.840 -16.904 1.250 1.00 98.06 86 LEU A O 1
ATOM 663 N N . VAL A 1 87 ? -16.529 -16.141 2.520 1.00 97.12 87 VAL A N 1
ATOM 664 C CA . VAL A 1 87 ? -16.357 -17.126 3.596 1.00 97.12 87 VAL A CA 1
ATOM 665 C C . VAL A 1 87 ? -17.661 -17.862 3.935 1.00 97.12 87 VAL A C 1
ATOM 667 O O . VAL A 1 87 ? -18.747 -17.298 3.799 1.00 97.12 87 VAL A O 1
ATOM 670 N N . PRO A 1 88 ? -17.589 -19.112 4.434 1.00 98.19 88 PRO A N 1
ATOM 671 C CA . PRO A 1 88 ? -18.771 -19.834 4.899 1.00 98.19 88 PRO A CA 1
ATOM 672 C C . PRO A 1 88 ? -19.484 -19.116 6.061 1.00 98.19 88 PRO A C 1
ATOM 674 O O . PRO A 1 88 ? -18.816 -18.470 6.875 1.00 98.19 88 PRO A O 1
ATOM 677 N N . PRO A 1 89 ? -20.807 -19.308 6.245 1.00 98.06 89 PRO A N 1
ATOM 678 C CA . PRO A 1 89 ? -21.583 -18.606 7.275 1.00 98.06 89 PRO A CA 1
ATOM 679 C C . PRO A 1 89 ? -21.022 -18.742 8.697 1.00 98.06 89 PRO A C 1
ATOM 681 O O . PRO A 1 89 ? -20.950 -17.766 9.439 1.00 98.06 89 PRO A O 1
ATOM 684 N N . ALA A 1 90 ? -20.555 -19.938 9.069 1.00 97.75 90 ALA A N 1
ATOM 685 C CA . ALA A 1 90 ? -19.976 -20.178 10.390 1.00 97.75 90 ALA A CA 1
ATOM 686 C C . ALA A 1 90 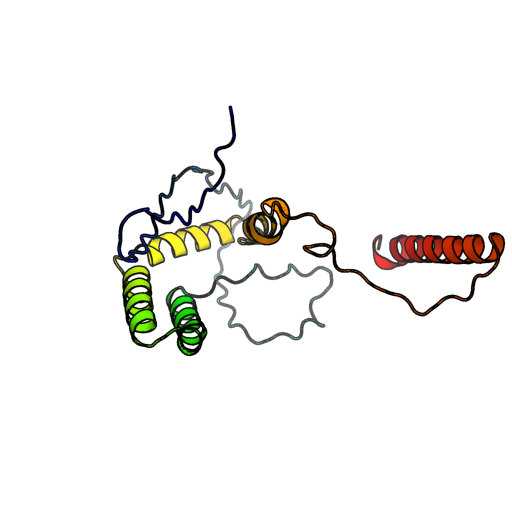? -18.668 -19.397 10.622 1.00 97.75 90 ALA A C 1
ATOM 688 O O . ALA A 1 90 ? -18.393 -18.972 11.743 1.00 97.75 90 ALA A O 1
ATOM 689 N N . ALA A 1 91 ? -17.858 -19.201 9.577 1.00 98.00 91 ALA A N 1
ATOM 690 C CA . ALA A 1 91 ? -16.651 -18.383 9.652 1.00 98.00 91 ALA A CA 1
ATOM 691 C C . ALA A 1 91 ? -16.999 -16.890 9.701 1.00 98.00 91 ALA A C 1
ATOM 693 O O . ALA A 1 91 ? -16.425 -16.163 10.509 1.00 98.00 91 ALA A O 1
ATOM 694 N N . PHE A 1 92 ? -17.990 -16.459 8.914 1.00 98.56 92 PHE A N 1
ATOM 695 C CA . PHE A 1 92 ? -18.467 -15.079 8.927 1.00 98.56 92 PHE A CA 1
ATOM 696 C C . PHE A 1 92 ? -18.946 -14.641 10.314 1.00 98.56 92 PHE A C 1
ATOM 698 O O . PHE A 1 92 ? -18.546 -13.577 10.777 1.00 98.56 92 PHE A O 1
ATOM 705 N N . GLU A 1 93 ? -19.742 -15.456 11.015 1.00 98.50 93 GLU A N 1
ATOM 706 C CA . GLU A 1 93 ? -20.215 -15.088 12.358 1.00 98.50 93 GLU A CA 1
ATOM 707 C C . GLU A 1 93 ? -19.063 -14.934 13.363 1.00 98.50 93 GLU A C 1
ATOM 709 O O . GLU A 1 93 ? -19.082 -14.014 14.183 1.00 98.50 93 GLU A O 1
ATOM 714 N N . ARG A 1 94 ? -18.008 -15.757 13.264 1.00 98.31 94 ARG A N 1
ATOM 715 C CA . ARG A 1 94 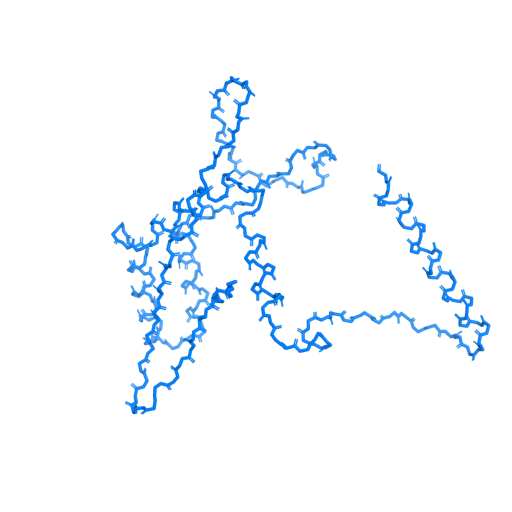? -16.794 -15.566 14.078 1.00 98.31 94 ARG A CA 1
ATOM 716 C C . ARG A 1 94 ? -16.115 -14.235 13.758 1.00 98.31 94 ARG A C 1
ATOM 718 O O . ARG A 1 94 ? -15.866 -13.450 14.672 1.00 98.31 94 ARG A O 1
ATOM 725 N N . THR A 1 95 ? -15.874 -13.949 12.479 1.00 98.31 95 THR A N 1
ATOM 726 C CA . THR A 1 95 ? -15.271 -12.683 12.032 1.00 98.31 95 THR A CA 1
ATOM 727 C C . THR A 1 95 ? -16.097 -11.479 12.473 1.00 98.31 95 THR A C 1
ATOM 729 O O . THR A 1 95 ? -15.550 -10.504 12.985 1.00 98.31 95 THR A O 1
ATOM 732 N N . ARG A 1 96 ? -17.423 -11.556 12.347 1.00 98.44 96 ARG A N 1
ATOM 733 C CA . ARG A 1 96 ? -18.362 -10.521 12.779 1.00 98.44 96 ARG A CA 1
ATOM 734 C C . ARG A 1 96 ? -18.265 -10.247 14.274 1.00 98.44 96 ARG A C 1
ATOM 736 O O . ARG A 1 96 ? -18.254 -9.084 14.670 1.00 98.44 96 ARG A O 1
ATOM 743 N N . ASN A 1 97 ? -18.176 -11.287 15.100 1.00 98.44 97 ASN A N 1
ATOM 744 C CA . ASN A 1 97 ? -18.034 -11.128 16.547 1.00 98.44 97 ASN A CA 1
ATOM 745 C C . ASN A 1 97 ? -16.699 -10.466 16.916 1.00 98.44 97 ASN A C 1
ATOM 747 O O . ASN A 1 97 ? -16.691 -9.536 17.722 1.00 98.44 97 ASN A O 1
ATOM 751 N N . ILE A 1 98 ? -15.598 -10.869 16.273 1.00 98.56 98 ILE A N 1
ATOM 752 C CA . ILE A 1 98 ? -14.273 -10.257 16.470 1.00 98.56 98 ILE A CA 1
ATOM 753 C C . ILE A 1 98 ? -14.289 -8.784 16.049 1.00 98.56 98 ILE A C 1
ATOM 755 O O . ILE A 1 98 ? -13.873 -7.917 16.814 1.00 98.56 98 ILE A O 1
ATOM 759 N N . ALA A 1 99 ? -14.818 -8.479 14.863 1.00 98.31 99 ALA A N 1
ATOM 760 C CA . ALA A 1 99 ? -14.884 -7.120 14.335 1.00 98.31 99 ALA A CA 1
ATOM 761 C C . ALA A 1 99 ? -15.734 -6.190 15.221 1.00 98.31 99 ALA A C 1
ATOM 763 O O . ALA A 1 99 ? -15.358 -5.045 15.472 1.00 98.31 99 ALA A O 1
ATOM 764 N N . LYS A 1 100 ? -16.849 -6.695 15.764 1.00 97.62 100 LYS A N 1
ATOM 765 C CA . LYS A 1 100 ? -17.665 -5.959 16.739 1.00 97.62 100 LYS A CA 1
ATOM 766 C C . LYS A 1 100 ? -16.935 -5.726 18.057 1.00 97.62 100 LYS A C 1
ATOM 768 O O . LYS A 1 100 ? -16.998 -4.620 18.583 1.00 97.62 100 LYS A O 1
ATOM 773 N N . ALA A 1 101 ? -16.239 -6.733 18.584 1.00 98.38 101 ALA A N 1
ATOM 774 C CA . ALA A 1 101 ? -15.446 -6.584 19.804 1.00 98.38 101 ALA A CA 1
ATOM 775 C C . ALA A 1 101 ? -14.294 -5.581 19.609 1.00 98.38 101 ALA A C 1
ATOM 777 O O . ALA A 1 101 ? -14.020 -4.774 20.494 1.00 98.38 101 ALA A O 1
ATOM 778 N N . PHE A 1 102 ? -13.674 -5.577 18.426 1.00 98.50 102 PHE A N 1
ATOM 779 C CA . PHE A 1 102 ? -12.658 -4.604 18.035 1.00 98.50 102 PHE A CA 1
ATOM 780 C C . PHE A 1 102 ? -13.201 -3.167 18.026 1.00 98.50 102 PHE A C 1
ATOM 782 O O . PHE A 1 102 ? -12.557 -2.269 18.567 1.00 98.50 102 PHE A O 1
ATOM 789 N N . ALA A 1 103 ? -14.386 -2.960 17.441 1.00 98.19 103 ALA A N 1
ATOM 790 C CA . ALA A 1 103 ? -15.014 -1.646 17.284 1.00 98.19 103 ALA A CA 1
ATOM 791 C C . ALA A 1 103 ? -15.755 -1.135 18.532 1.00 98.19 103 ALA A C 1
ATOM 793 O O . ALA A 1 103 ? -16.115 0.042 18.587 1.00 98.19 103 ALA A O 1
ATOM 794 N N . ALA A 1 104 ? -16.006 -1.999 19.519 1.00 98.00 104 ALA A N 1
ATOM 795 C CA . ALA A 1 104 ? -16.725 -1.641 20.736 1.00 98.00 104 ALA A CA 1
ATOM 796 C C . ALA A 1 104 ? -16.044 -0.469 21.479 1.00 98.00 104 ALA A C 1
ATOM 798 O O . ALA A 1 104 ? -14.825 -0.316 21.391 1.00 98.00 104 ALA A O 1
ATOM 799 N N . PRO A 1 105 ? -16.779 0.326 22.284 1.00 96.88 105 PRO A N 1
ATOM 800 C CA . PRO A 1 105 ? -16.202 1.465 23.010 1.00 96.88 105 PRO A CA 1
ATOM 801 C C . PRO A 1 105 ? -15.018 1.106 23.922 1.00 96.88 105 PRO A C 1
ATOM 803 O O . PRO A 1 105 ? -14.081 1.889 24.049 1.00 96.88 105 PRO A O 1
ATOM 806 N N . ALA A 1 106 ? -15.058 -0.082 24.533 1.00 95.88 106 ALA A N 1
ATOM 807 C CA . ALA A 1 106 ? -13.979 -0.638 25.355 1.00 95.88 106 ALA A CA 1
ATOM 808 C C . ALA A 1 106 ? -13.008 -1.538 24.562 1.00 95.88 106 ALA A C 1
ATOM 810 O O . ALA A 1 106 ? -12.087 -2.117 25.135 1.00 95.88 106 ALA A O 1
ATOM 811 N N . GLY A 1 107 ? -13.231 -1.687 23.256 1.00 97.44 107 GLY A N 1
ATOM 812 C CA . GLY A 1 107 ? -12.370 -2.436 22.356 1.00 97.44 107 GLY A CA 1
ATOM 813 C C . GLY A 1 107 ? -11.084 -1.676 22.008 1.00 97.44 107 GLY A C 1
ATOM 814 O O . GLY A 1 107 ? -10.941 -0.483 22.292 1.00 97.44 107 GLY A O 1
ATOM 815 N N . PRO A 1 108 ? -10.121 -2.344 21.359 1.00 97.25 108 PRO A N 1
ATOM 816 C CA . PRO A 1 108 ? -8.869 -1.719 20.936 1.00 97.25 108 PRO A CA 1
ATOM 817 C C . PRO A 1 108 ? -9.037 -0.704 19.789 1.00 97.25 108 PRO A C 1
ATOM 819 O O . PRO A 1 108 ? -8.225 0.217 19.671 1.00 97.25 108 PRO A O 1
ATOM 822 N N . GLY A 1 109 ? -10.079 -0.832 18.959 1.00 98.31 109 GLY A N 1
ATOM 823 C CA . GLY A 1 109 ? -10.290 -0.019 17.759 1.00 98.31 109 GLY A CA 1
ATOM 824 C C . GLY A 1 109 ? -10.319 1.492 18.018 1.00 98.31 109 GLY A C 1
ATOM 825 O O . GLY A 1 109 ? -9.540 2.208 17.390 1.00 98.31 109 GLY A O 1
ATOM 826 N N . PRO A 1 110 ? -11.124 2.015 18.966 1.00 98.44 110 PRO A N 1
ATOM 827 C CA . PRO A 1 110 ? -11.149 3.448 19.277 1.00 98.44 110 PRO A CA 1
ATOM 828 C C . PRO A 1 110 ? -9.797 4.032 19.718 1.00 98.44 110 PRO A C 1
ATOM 830 O O . PRO A 1 110 ? -9.495 5.194 19.439 1.00 98.44 110 PRO A O 1
ATOM 833 N N . ARG A 1 111 ? -8.952 3.254 20.411 1.00 98.06 111 ARG A N 1
ATOM 834 C CA . ARG A 1 111 ? -7.588 3.689 20.768 1.00 98.06 111 ARG A CA 1
ATOM 835 C C . ARG A 1 111 ? -6.709 3.804 19.522 1.00 98.06 111 ARG A C 1
ATOM 837 O O . ARG A 1 111 ? -6.029 4.813 19.362 1.00 98.06 111 ARG A O 1
ATOM 844 N N . LEU A 1 112 ? -6.760 2.808 18.640 1.00 98.19 112 LEU A N 1
ATOM 845 C CA . LEU A 1 112 ? -5.987 2.796 17.396 1.00 98.19 112 LEU A CA 1
ATOM 846 C C . LEU A 1 112 ? -6.445 3.890 16.422 1.00 98.19 112 LEU A C 1
ATOM 848 O O . LEU A 1 112 ? -5.605 4.564 15.837 1.00 98.19 112 LEU A O 1
ATOM 852 N N . GLN A 1 113 ? -7.754 4.138 16.312 1.00 98.25 113 GLN A N 1
ATOM 853 C CA . GLN A 1 113 ? -8.300 5.225 15.495 1.00 98.25 113 GLN A CA 1
ATOM 854 C C . GLN A 1 113 ? -7.743 6.588 15.933 1.00 98.25 113 GLN A C 1
ATOM 856 O O . GLN A 1 113 ? -7.278 7.349 15.093 1.00 98.25 113 GLN A O 1
ATOM 861 N N . ARG A 1 114 ? -7.695 6.869 17.244 1.00 97.94 114 ARG A N 1
ATOM 862 C CA . ARG A 1 114 ? -7.105 8.115 17.773 1.00 97.94 114 ARG A CA 1
ATOM 863 C C . ARG A 1 114 ? -5.611 8.239 17.467 1.00 97.94 114 ARG A C 1
ATOM 865 O O . ARG A 1 114 ? -5.129 9.327 17.163 1.00 97.94 114 ARG A O 1
ATOM 872 N N . ALA A 1 115 ? -4.870 7.131 17.515 1.00 97.50 115 ALA A N 1
ATOM 873 C CA . ALA A 1 115 ? -3.464 7.124 17.117 1.00 97.50 115 ALA A CA 1
ATOM 874 C C . ALA A 1 115 ? -3.293 7.424 15.613 1.00 97.50 115 ALA A C 1
ATOM 876 O O . ALA A 1 115 ? -2.399 8.184 15.236 1.00 97.50 115 ALA A O 1
ATOM 877 N N . LEU A 1 116 ? -4.174 6.888 14.759 1.00 97.62 116 LEU A N 1
ATOM 878 C CA . LEU A 1 116 ? -4.200 7.183 13.322 1.00 97.62 116 LEU A CA 1
ATOM 879 C C . LEU A 1 116 ? -4.575 8.641 13.031 1.00 97.62 116 LEU A C 1
ATOM 881 O O . LEU A 1 116 ? -3.968 9.260 12.159 1.00 97.62 116 LEU A O 1
ATOM 885 N N . GLU A 1 117 ? -5.526 9.206 13.774 1.00 97.50 117 GLU A N 1
ATOM 886 C CA . GLU A 1 117 ? -5.903 10.622 13.688 1.00 97.50 117 GLU A CA 1
ATOM 887 C C . GLU A 1 117 ? -4.703 11.521 14.004 1.00 97.50 117 GLU A C 1
ATOM 889 O O . GLU A 1 117 ? -4.336 12.360 13.179 1.00 97.50 117 GLU A O 1
ATOM 894 N N . LYS A 1 118 ? -4.005 11.262 15.120 1.00 97.31 118 LYS A N 1
ATOM 895 C CA . LYS A 1 118 ? -2.768 11.974 15.476 1.00 97.31 118 LYS A CA 1
ATOM 896 C C . LYS A 1 118 ? -1.698 11.824 14.391 1.00 97.31 118 LYS A C 1
ATOM 898 O O . LYS A 1 118 ? -1.091 12.806 13.972 1.00 97.31 118 LYS A O 1
ATOM 903 N N . ARG A 1 119 ? -1.480 10.611 13.869 1.00 96.88 119 ARG A N 1
ATOM 904 C CA . ARG A 1 119 ? -0.520 10.382 12.773 1.00 96.88 119 ARG A CA 1
ATOM 905 C C . ARG A 1 119 ? -0.884 11.187 11.524 1.00 96.88 119 ARG A C 1
ATOM 907 O O . ARG A 1 119 ? 0.003 11.766 10.901 1.00 96.88 119 ARG A O 1
ATOM 914 N N . ARG A 1 120 ? -2.166 11.260 11.160 1.00 95.94 120 ARG A N 1
ATOM 915 C CA . ARG A 1 120 ? -2.660 12.068 10.032 1.00 95.94 120 ARG A CA 1
ATOM 916 C C . ARG A 1 120 ? -2.424 13.561 10.231 1.00 95.94 120 ARG A C 1
ATOM 918 O O . ARG A 1 120 ? -2.122 14.263 9.266 1.00 95.94 120 ARG A O 1
ATOM 925 N N . GLU A 1 121 ? -2.538 14.062 11.453 1.00 94.94 121 GLU A N 1
ATOM 926 C CA . GLU A 1 121 ? -2.204 15.455 11.761 1.00 94.94 121 GLU A CA 1
ATOM 927 C C . GLU A 1 121 ? -0.709 15.726 11.560 1.00 94.94 121 GLU A C 1
ATOM 929 O O . GLU A 1 121 ? -0.356 16.714 10.916 1.00 94.94 121 GLU A O 1
ATOM 934 N N . CYS A 1 122 ? 0.153 14.802 11.990 1.00 94.19 122 CYS A N 1
ATOM 935 C CA . CYS A 1 122 ? 1.607 14.978 11.971 1.00 94.19 122 CYS A CA 1
ATOM 936 C C . CYS A 1 122 ? 2.302 14.550 10.662 1.00 94.19 122 CYS A C 1
ATOM 938 O O . CYS A 1 122 ? 3.515 14.692 10.544 1.00 94.19 122 CYS A O 1
ATOM 940 N N . THR A 1 123 ? 1.568 14.033 9.670 1.00 93.25 123 THR A N 1
ATOM 941 C CA . THR A 1 123 ? 2.121 13.590 8.374 1.00 93.25 123 THR A CA 1
ATOM 942 C C . THR A 1 123 ? 1.353 14.197 7.199 1.00 93.25 123 THR A C 1
ATOM 944 O O . THR A 1 123 ? 0.190 14.588 7.332 1.00 93.25 123 THR A O 1
ATOM 947 N N . ALA A 1 124 ? 1.993 14.297 6.030 1.00 94.00 124 ALA A N 1
ATOM 948 C CA . ALA A 1 124 ? 1.312 14.695 4.793 1.00 94.00 124 ALA A CA 1
ATOM 949 C C . ALA A 1 124 ? 0.351 13.592 4.303 1.00 94.00 124 ALA A C 1
ATOM 951 O O . ALA A 1 124 ? -0.777 13.866 3.894 1.00 94.00 124 ALA A O 1
ATOM 952 N N . ASN A 1 125 ? 0.780 12.333 4.418 1.00 95.81 125 ASN A N 1
ATOM 953 C CA . ASN A 1 125 ? -0.008 11.142 4.130 1.00 95.81 125 ASN A CA 1
ATOM 954 C C . ASN A 1 125 ? 0.276 10.085 5.207 1.00 95.81 125 ASN A C 1
ATOM 956 O O . ASN A 1 125 ? 1.391 9.575 5.304 1.00 95.81 125 ASN A O 1
ATOM 960 N N . TRP A 1 126 ? -0.741 9.744 6.000 1.00 96.75 126 TRP A N 1
ATOM 961 C CA . TRP A 1 126 ? -0.592 8.843 7.145 1.00 96.75 126 TRP A CA 1
ATOM 962 C C . TRP A 1 126 ? -0.286 7.393 6.756 1.00 96.75 126 TRP A C 1
ATOM 964 O O . TRP A 1 126 ? 0.287 6.662 7.566 1.00 96.75 126 TRP A O 1
ATOM 974 N N . ALA A 1 127 ? -0.646 6.988 5.534 1.00 97.12 127 ALA A N 1
ATOM 975 C CA . ALA A 1 127 ? -0.548 5.614 5.056 1.00 97.12 127 ALA A CA 1
ATOM 976 C C . ALA A 1 127 ? 0.701 5.348 4.205 1.00 97.12 127 ALA A C 1
ATOM 978 O O . ALA A 1 127 ? 1.083 4.193 4.072 1.00 97.12 127 ALA A O 1
ATOM 979 N N . TYR A 1 128 ? 1.329 6.379 3.627 1.00 96.88 128 TYR A N 1
ATOM 980 C CA . TYR A 1 128 ? 2.335 6.211 2.569 1.00 96.88 128 TYR A CA 1
ATOM 981 C C . TYR A 1 128 ? 3.498 5.292 2.960 1.00 96.88 128 TYR A C 1
ATOM 983 O O . TYR A 1 128 ? 3.776 4.328 2.255 1.00 96.88 128 TYR A O 1
ATOM 991 N N . GLU A 1 129 ? 4.144 5.551 4.099 1.00 96.62 129 GLU A N 1
ATOM 992 C CA . GLU A 1 129 ? 5.284 4.743 4.557 1.00 96.62 129 GLU A CA 1
ATOM 993 C C . GLU A 1 129 ? 4.894 3.280 4.793 1.00 96.62 129 GLU A C 1
ATOM 995 O O . GLU A 1 129 ? 5.624 2.372 4.402 1.00 96.62 129 GLU A O 1
ATOM 1000 N N . TRP A 1 130 ? 3.726 3.048 5.398 1.00 97.12 130 TRP A N 1
ATOM 1001 C CA . TRP A 1 130 ? 3.226 1.700 5.661 1.00 97.12 130 TRP A CA 1
ATOM 1002 C C . TRP A 1 130 ? 2.847 0.981 4.372 1.00 97.12 130 TRP A C 1
ATOM 1004 O O . TRP A 1 130 ? 3.248 -0.159 4.182 1.00 97.12 130 TRP A O 1
ATOM 1014 N N . TRP A 1 131 ? 2.131 1.653 3.472 1.00 97.81 131 TRP A N 1
ATOM 1015 C CA . TRP A 1 131 ? 1.740 1.105 2.178 1.00 97.81 131 TRP A CA 1
ATOM 1016 C C . TRP A 1 131 ? 2.959 0.756 1.324 1.00 97.81 131 TRP A C 1
ATOM 1018 O O . TRP A 1 131 ? 3.015 -0.333 0.767 1.00 97.81 131 TRP A O 1
ATOM 1028 N N . LEU A 1 132 ? 3.962 1.636 1.259 1.00 98.06 132 LEU A N 1
ATOM 1029 C CA . LEU A 1 132 ? 5.183 1.396 0.491 1.00 98.06 132 LEU A CA 1
ATOM 1030 C C . LEU A 1 132 ? 5.965 0.195 1.042 1.00 98.06 132 LEU A C 1
ATOM 1032 O O . LEU A 1 132 ? 6.436 -0.648 0.274 1.00 98.06 132 LEU A O 1
ATOM 1036 N N . ALA A 1 133 ? 6.089 0.111 2.369 1.00 97.62 133 ALA A N 1
ATOM 1037 C CA . ALA A 1 133 ? 6.767 -0.997 3.024 1.00 97.62 133 ALA A CA 1
ATOM 1038 C C . ALA A 1 133 ? 6.028 -2.326 2.811 1.00 97.62 133 ALA A C 1
ATOM 1040 O O . ALA A 1 133 ? 6.646 -3.304 2.400 1.00 97.62 133 ALA A O 1
ATOM 1041 N N . ASP A 1 134 ? 4.718 -2.352 3.057 1.00 96.81 134 ASP A N 1
ATOM 1042 C CA . ASP A 1 134 ? 3.886 -3.556 2.988 1.00 96.81 134 ASP A CA 1
ATOM 1043 C C . ASP A 1 134 ? 3.690 -4.061 1.551 1.00 96.81 134 ASP A C 1
ATOM 1045 O O . ASP A 1 134 ? 3.886 -5.242 1.278 1.00 96.81 134 ASP A O 1
ATOM 1049 N N . MET A 1 135 ? 3.380 -3.167 0.605 1.00 97.06 135 MET A N 1
ATOM 1050 C CA . MET A 1 135 ? 3.109 -3.558 -0.783 1.00 97.06 135 MET A CA 1
ATOM 1051 C C . MET A 1 135 ? 4.366 -3.933 -1.569 1.00 97.06 135 MET A C 1
ATOM 1053 O O . MET A 1 135 ? 4.283 -4.772 -2.467 1.00 97.06 135 MET A O 1
ATOM 1057 N N . TYR A 1 136 ? 5.519 -3.323 -1.266 1.00 96.75 136 TYR A N 1
ATOM 1058 C CA . TYR A 1 136 ? 6.730 -3.487 -2.078 1.00 96.75 136 TYR A CA 1
ATOM 1059 C C . TYR A 1 136 ? 7.958 -3.878 -1.264 1.00 96.75 136 TYR A C 1
ATOM 1061 O O . TYR A 1 136 ? 8.528 -4.938 -1.504 1.00 96.75 136 TYR A O 1
ATOM 1069 N N . LEU A 1 137 ? 8.399 -3.035 -0.326 1.00 97.50 137 LEU A N 1
ATOM 1070 C CA . LEU A 1 137 ? 9.761 -3.151 0.219 1.00 97.50 137 LEU A CA 1
ATOM 1071 C C . LEU A 1 137 ? 9.971 -4.388 1.101 1.00 97.50 137 LEU A C 1
ATOM 1073 O O . LEU A 1 137 ? 11.093 -4.880 1.195 1.00 97.50 137 LEU A O 1
ATOM 1077 N N . ASN A 1 138 ? 8.910 -4.902 1.721 1.00 97.12 138 ASN A N 1
ATOM 1078 C CA . ASN A 1 138 ? 8.959 -6.111 2.540 1.00 97.12 138 ASN A CA 1
ATOM 1079 C C . ASN A 1 138 ? 8.648 -7.389 1.749 1.00 97.12 138 ASN A C 1
ATOM 1081 O O . ASN A 1 138 ? 8.735 -8.479 2.314 1.00 97.12 138 ASN A O 1
ATOM 1085 N N . ASN A 1 139 ? 8.283 -7.289 0.467 1.00 96.50 139 ASN A N 1
ATOM 1086 C CA . ASN A 1 139 ? 7.980 -8.456 -0.350 1.00 96.50 139 ASN A CA 1
ATOM 1087 C C . ASN A 1 139 ? 9.288 -9.143 -0.797 1.00 96.50 139 ASN A C 1
ATOM 1089 O O . ASN A 1 139 ? 10.058 -8.545 -1.550 1.00 96.50 139 ASN A O 1
ATOM 1093 N N . PRO A 1 140 ? 9.558 -10.398 -0.380 1.00 97.44 140 PRO A N 1
ATOM 1094 C CA . PRO A 1 140 ? 10.800 -11.087 -0.727 1.00 97.44 140 PRO A CA 1
ATOM 1095 C C . PRO A 1 140 ? 10.786 -11.684 -2.142 1.00 97.44 140 PRO A C 1
ATOM 1097 O O . PRO A 1 140 ? 11.792 -12.251 -2.574 1.00 97.44 140 PRO A O 1
ATOM 1100 N N . LEU A 1 141 ? 9.653 -11.631 -2.852 1.00 97.88 141 LEU A N 1
ATOM 1101 C CA . LEU A 1 141 ? 9.541 -12.205 -4.187 1.00 97.88 141 LEU A CA 1
ATOM 1102 C C . LEU A 1 141 ? 10.388 -11.416 -5.202 1.00 97.88 141 LEU A C 1
ATOM 1104 O O . LEU A 1 141 ? 10.478 -10.190 -5.121 1.00 97.88 141 LEU A O 1
ATOM 1108 N N . PRO A 1 142 ? 10.988 -12.092 -6.200 1.00 98.00 142 PRO A N 1
ATOM 1109 C CA . PRO A 1 142 ? 11.746 -11.418 -7.249 1.00 98.00 142 PRO A CA 1
ATOM 1110 C C . PRO A 1 142 ? 10.905 -10.375 -7.990 1.00 98.00 142 PRO A C 1
ATOM 1112 O O . PRO A 1 142 ? 9.747 -10.626 -8.313 1.00 98.00 142 PRO A O 1
ATOM 1115 N N . LEU A 1 143 ? 11.504 -9.234 -8.338 1.00 97.94 143 LEU A N 1
ATOM 1116 C CA . LEU A 1 143 ? 10.795 -8.158 -9.039 1.00 97.94 143 LEU A CA 1
ATOM 1117 C C . LEU A 1 143 ? 10.190 -8.564 -10.399 1.00 97.94 143 LEU A C 1
ATOM 1119 O O . LEU A 1 143 ? 9.053 -8.160 -10.665 1.00 97.94 143 LEU A O 1
ATOM 1123 N N . PRO A 1 144 ? 10.883 -9.331 -11.272 1.00 97.44 144 PRO A N 1
ATOM 1124 C CA . PRO A 1 144 ? 10.298 -9.766 -12.537 1.00 97.44 144 PRO A CA 1
ATOM 1125 C C . PRO A 1 144 ? 9.046 -10.607 -12.294 1.00 97.44 144 PRO A C 1
ATOM 1127 O O . PRO A 1 144 ? 9.057 -11.483 -11.433 1.00 97.44 144 PRO A O 1
ATOM 1130 N N . ILE A 1 145 ? 7.995 -10.366 -13.082 1.00 95.75 145 ILE A N 1
ATOM 1131 C CA . ILE A 1 145 ? 6.685 -11.041 -13.014 1.00 95.75 145 ILE A CA 1
ATOM 1132 C C . ILE A 1 145 ? 5.863 -10.669 -11.769 1.00 95.75 145 ILE A C 1
ATOM 1134 O O . ILE A 1 145 ? 4.675 -10.398 -11.910 1.00 95.75 145 ILE A O 1
ATOM 1138 N N . ASN A 1 146 ? 6.461 -10.629 -10.575 1.00 96.94 146 ASN A N 1
ATOM 1139 C CA . ASN A 1 146 ? 5.707 -10.464 -9.326 1.00 96.94 146 ASN A CA 1
ATOM 1140 C C . ASN A 1 146 ? 5.399 -9.003 -8.973 1.00 96.94 146 ASN A C 1
ATOM 1142 O O . ASN A 1 146 ? 4.403 -8.752 -8.301 1.00 96.94 146 ASN A O 1
ATOM 1146 N N . SER A 1 147 ? 6.250 -8.053 -9.382 1.00 96.94 147 SER A N 1
ATOM 1147 C CA . SER A 1 147 ? 6.114 -6.643 -8.987 1.00 96.94 147 SER A CA 1
ATOM 1148 C C . SER A 1 147 ? 6.219 -5.682 -10.165 1.00 96.94 147 SER A C 1
ATOM 1150 O O . SER A 1 147 ? 5.349 -4.835 -10.341 1.00 96.94 147 SER A O 1
ATOM 1152 N N . ASN A 1 148 ? 7.248 -5.826 -11.007 1.00 97.62 148 ASN A N 1
ATOM 1153 C CA . ASN A 1 148 ? 7.495 -4.883 -12.096 1.00 97.62 148 ASN A CA 1
ATOM 1154 C C . ASN A 1 148 ? 6.496 -5.109 -13.245 1.00 97.62 148 ASN A C 1
ATOM 1156 O O . ASN A 1 148 ? 6.615 -6.124 -13.943 1.00 97.62 148 ASN A O 1
ATOM 1160 N N . PRO A 1 149 ? 5.553 -4.180 -13.502 1.00 96.75 149 PRO A N 1
ATOM 1161 C CA . PRO A 1 149 ? 4.675 -4.293 -14.656 1.00 96.75 149 PRO A CA 1
ATOM 1162 C C . PRO A 1 149 ? 5.484 -4.118 -15.948 1.00 96.75 149 PRO A C 1
ATOM 1164 O O . PRO A 1 149 ? 6.346 -3.244 -16.054 1.00 96.75 149 PRO A O 1
ATOM 1167 N N . GLY A 1 150 ? 5.200 -4.955 -16.944 1.00 94.75 150 GLY A N 1
ATOM 1168 C CA . GLY A 1 150 ? 5.785 -4.850 -18.280 1.00 94.75 150 GLY A CA 1
ATOM 1169 C C . GLY A 1 150 ? 4.872 -4.084 -19.235 1.00 94.75 150 GLY A C 1
ATOM 1170 O O . GLY A 1 150 ? 3.654 -4.244 -19.195 1.00 94.75 150 GLY A O 1
ATOM 1171 N N . MET A 1 151 ? 5.462 -3.297 -20.135 1.00 94.56 151 MET A N 1
ATOM 1172 C CA . MET A 1 151 ? 4.757 -2.664 -21.251 1.00 94.56 151 MET A CA 1
ATOM 1173 C C . MET A 1 151 ? 5.393 -3.105 -22.569 1.00 94.56 151 MET A C 1
ATOM 1175 O O . MET A 1 151 ? 6.614 -3.068 -22.718 1.00 94.56 151 MET A O 1
ATOM 1179 N N . VAL A 1 152 ? 4.561 -3.513 -23.528 1.00 93.56 152 VAL A N 1
ATOM 1180 C CA . VAL A 1 152 ? 4.991 -3.877 -24.883 1.00 93.56 152 VAL A CA 1
ATOM 1181 C C . VAL A 1 152 ? 4.507 -2.802 -25.848 1.00 93.56 152 VAL A C 1
ATOM 1183 O O . VAL A 1 152 ? 3.310 -2.542 -25.949 1.00 93.56 152 VAL A O 1
ATOM 1186 N N . PHE A 1 153 ? 5.445 -2.170 -26.551 1.00 89.88 153 PHE A N 1
ATOM 1187 C CA . PHE A 1 153 ? 5.142 -1.167 -27.570 1.00 89.88 153 PHE A CA 1
ATOM 1188 C C . PHE A 1 153 ? 4.757 -1.813 -28.908 1.00 89.88 153 PHE A C 1
ATOM 1190 O O . PHE A 1 153 ? 5.092 -2.979 -29.145 1.00 89.88 153 PHE A O 1
ATOM 1197 N N . PRO A 1 154 ? 4.097 -1.064 -29.815 1.00 91.38 154 PRO A N 1
ATOM 1198 C CA . PRO A 1 154 ? 3.868 -1.520 -31.178 1.00 91.38 154 PRO A CA 1
ATOM 1199 C C . PRO A 1 154 ? 5.166 -2.018 -31.835 1.00 91.38 154 PRO A C 1
ATOM 1201 O O . PRO A 1 154 ? 6.220 -1.404 -31.636 1.00 91.38 154 PRO A O 1
ATOM 1204 N N . PRO A 1 155 ? 5.118 -3.101 -32.632 1.00 86.19 155 PRO A N 1
ATOM 1205 C CA . PRO A 1 155 ? 6.313 -3.652 -33.254 1.00 86.19 155 PRO A CA 1
ATOM 1206 C C . PRO A 1 155 ? 7.018 -2.618 -34.140 1.00 86.19 155 PRO A C 1
ATOM 1208 O O . PRO A 1 155 ? 6.447 -2.125 -35.113 1.00 86.19 155 PRO A O 1
ATOM 1211 N N . ALA A 1 156 ? 8.279 -2.314 -33.832 1.00 81.38 156 ALA A N 1
ATOM 1212 C CA . ALA A 1 156 ? 9.131 -1.505 -34.694 1.00 81.38 156 ALA A CA 1
ATOM 1213 C C . ALA A 1 156 ? 9.881 -2.413 -35.679 1.00 81.38 156 ALA A C 1
ATOM 1215 O O . ALA A 1 156 ? 10.578 -3.346 -35.278 1.00 81.38 156 ALA A O 1
ATOM 1216 N N . VAL A 1 157 ? 9.773 -2.135 -36.979 1.00 79.12 157 VAL A N 1
ATOM 1217 C CA . VAL A 1 157 ? 10.539 -2.859 -38.003 1.00 79.12 157 VAL A CA 1
ATOM 1218 C C . VAL A 1 157 ? 11.930 -2.227 -38.105 1.00 79.12 157 VAL A C 1
ATOM 1220 O O . VAL A 1 157 ? 12.139 -1.310 -38.890 1.00 79.12 157 VAL A O 1
ATOM 1223 N N . ALA A 1 158 ? 12.874 -2.694 -37.284 1.00 82.12 158 ALA A N 1
ATOM 1224 C CA . ALA A 1 158 ? 14.281 -2.284 -37.319 1.00 82.12 158 ALA A CA 1
ATOM 1225 C C . ALA A 1 158 ? 15.181 -3.515 -37.512 1.00 82.12 158 ALA A C 1
ATOM 1227 O O . ALA A 1 158 ? 15.498 -4.249 -36.571 1.00 82.12 158 ALA A O 1
ATOM 1228 N N . ARG A 1 159 ? 15.562 -3.771 -38.762 1.00 84.00 159 ARG A N 1
ATOM 1229 C CA . ARG A 1 159 ? 16.283 -4.971 -39.200 1.00 84.00 159 ARG A CA 1
ATOM 1230 C C . ARG A 1 159 ? 17.794 -4.794 -39.075 1.00 84.00 159 ARG A C 1
ATOM 1232 O O . ARG A 1 159 ? 18.484 -5.729 -38.664 1.00 84.00 159 ARG A O 1
ATOM 1239 N N . THR A 1 160 ? 18.316 -3.598 -39.346 1.00 94.75 160 THR A N 1
ATOM 1240 C CA . THR A 1 160 ? 19.758 -3.311 -39.254 1.00 94.75 160 THR A CA 1
ATOM 1241 C C . THR A 1 160 ? 20.160 -2.757 -37.883 1.00 94.75 160 THR A C 1
ATOM 1243 O O . THR A 1 160 ? 19.333 -2.272 -37.108 1.00 94.75 160 THR A O 1
ATOM 1246 N N . ALA A 1 161 ? 21.454 -2.839 -37.556 1.00 94.00 161 ALA A N 1
ATOM 1247 C CA . ALA A 1 161 ? 21.985 -2.231 -36.335 1.00 94.00 161 ALA A CA 1
ATOM 1248 C C . ALA A 1 161 ? 21.808 -0.701 -36.329 1.00 94.00 161 ALA A C 1
ATOM 1250 O O . ALA A 1 161 ? 21.477 -0.136 -35.290 1.00 94.00 161 ALA A O 1
ATOM 1251 N N . GLU A 1 162 ? 21.954 -0.049 -37.487 1.00 94.94 162 GLU A N 1
ATOM 1252 C CA . GLU A 1 162 ? 21.746 1.395 -37.639 1.00 94.94 162 GLU A CA 1
ATOM 1253 C C . GLU A 1 162 ? 20.282 1.793 -37.398 1.00 94.94 162 GLU A C 1
ATOM 1255 O O . GLU A 1 162 ? 20.014 2.752 -36.676 1.00 94.94 162 GLU A O 1
ATOM 1260 N N . GLU A 1 163 ? 19.320 1.036 -37.939 1.00 93.31 163 GLU A N 1
ATOM 1261 C CA . GLU A 1 163 ? 17.888 1.283 -37.720 1.00 93.31 163 GLU A CA 1
ATOM 1262 C C . GLU A 1 163 ? 17.519 1.168 -36.238 1.00 93.31 163 GLU A C 1
ATOM 1264 O O . GLU A 1 163 ? 16.808 2.027 -35.709 1.00 93.31 163 GLU A O 1
ATOM 1269 N N . ARG A 1 164 ? 18.051 0.150 -35.544 1.00 93.38 164 ARG A N 1
ATOM 1270 C CA . ARG A 1 164 ? 17.872 -0.003 -34.093 1.00 93.38 164 ARG A CA 1
ATOM 1271 C C . ARG A 1 164 ? 18.494 1.161 -33.329 1.00 93.38 164 ARG A C 1
ATOM 1273 O O . ARG A 1 164 ? 17.839 1.723 -32.457 1.00 9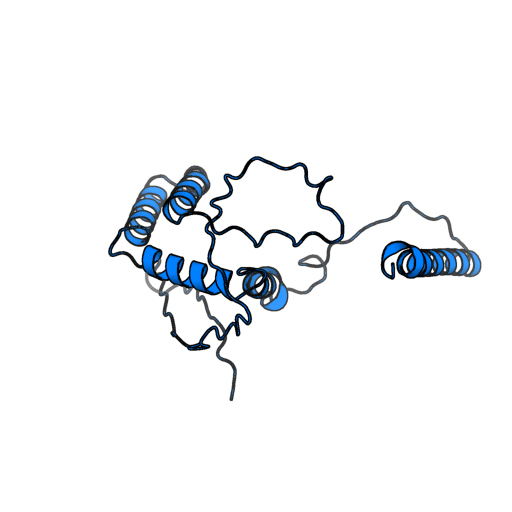3.38 164 ARG A O 1
ATOM 1280 N N . ALA A 1 165 ? 19.713 1.569 -33.682 1.00 94.94 165 ALA A N 1
ATOM 1281 C CA . ALA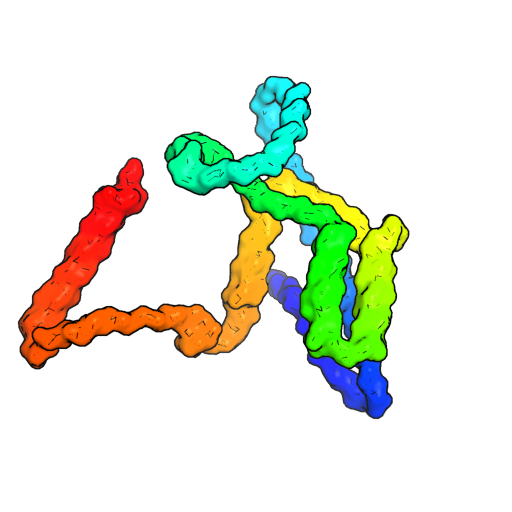 A 1 165 ? 20.385 2.699 -33.046 1.00 94.94 165 ALA A CA 1
ATOM 1282 C C . ALA A 1 165 ? 19.602 4.009 -33.232 1.00 94.94 165 ALA A C 1
ATOM 1284 O O . ALA A 1 165 ? 19.389 4.746 -32.270 1.00 94.94 165 ALA A O 1
ATOM 1285 N N . ARG A 1 166 ? 19.101 4.276 -34.445 1.00 93.94 166 ARG A N 1
ATOM 1286 C CA . ARG A 1 166 ? 18.280 5.457 -34.744 1.00 93.94 166 ARG A CA 1
ATOM 1287 C C . ARG A 1 166 ? 16.956 5.442 -33.979 1.00 93.94 166 ARG A C 1
ATOM 1289 O O . ARG A 1 166 ? 16.531 6.491 -33.495 1.00 93.94 166 ARG A O 1
ATOM 1296 N N . PHE A 1 167 ? 16.308 4.283 -33.859 1.00 92.94 167 PHE A N 1
ATOM 1297 C CA . PHE A 1 167 ? 15.094 4.133 -33.055 1.00 92.94 167 PHE A CA 1
ATOM 1298 C C . PHE A 1 167 ? 15.366 4.420 -31.571 1.00 92.94 167 PHE A C 1
ATOM 1300 O O . PHE A 1 167 ? 14.692 5.265 -30.983 1.00 92.94 167 PHE A O 1
ATOM 1307 N N . THR A 1 168 ? 16.400 3.808 -30.988 1.00 93.56 168 THR A N 1
ATOM 1308 C CA . THR A 1 168 ? 16.797 4.049 -29.592 1.00 93.56 168 THR A CA 1
ATOM 1309 C C . THR A 1 168 ? 17.151 5.514 -29.347 1.00 93.56 168 THR A C 1
ATOM 1311 O O . THR A 1 168 ? 16.689 6.096 -28.369 1.00 93.56 168 THR A O 1
ATOM 1314 N N . ALA A 1 169 ? 17.897 6.149 -30.256 1.00 96.81 169 ALA A N 1
ATOM 1315 C CA . ALA A 1 169 ? 18.240 7.566 -30.150 1.00 96.81 169 ALA A CA 1
ATOM 1316 C C . ALA A 1 169 ? 16.991 8.462 -30.111 1.00 96.81 169 ALA A C 1
ATOM 1318 O O . ALA A 1 169 ? 16.934 9.406 -29.327 1.00 96.81 169 ALA A O 1
ATOM 1319 N N . ARG 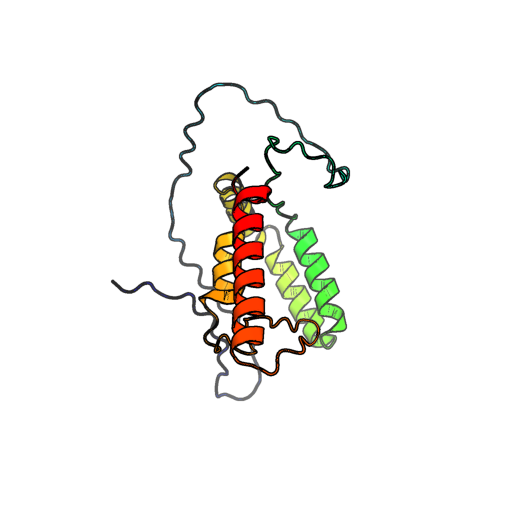A 1 170 ? 15.962 8.145 -30.912 1.00 95.44 170 ARG A N 1
ATOM 1320 C CA . ARG A 1 170 ? 14.676 8.857 -30.874 1.00 95.44 170 ARG A CA 1
ATOM 1321 C C . ARG A 1 170 ? 13.948 8.656 -29.546 1.00 95.44 170 ARG A C 1
ATOM 1323 O O . ARG A 1 170 ? 13.457 9.637 -29.006 1.00 95.44 170 ARG A O 1
ATOM 1330 N N . MET A 1 171 ? 13.919 7.436 -29.005 1.00 94.75 171 MET A N 1
ATOM 1331 C CA . MET A 1 171 ? 13.294 7.155 -27.703 1.00 94.75 171 MET A CA 1
ATOM 1332 C C . MET A 1 171 ? 13.965 7.937 -26.569 1.00 94.75 171 MET A C 1
ATOM 1334 O O . MET A 1 171 ? 13.280 8.569 -25.769 1.00 94.75 171 MET A O 1
ATOM 1338 N N . VAL A 1 172 ? 15.301 7.945 -26.534 1.00 97.19 172 VAL A N 1
ATOM 1339 C CA . VAL A 1 172 ? 16.068 8.713 -25.543 1.00 97.19 172 VAL A CA 1
ATOM 1340 C C . VAL A 1 172 ? 15.808 10.210 -25.701 1.00 97.19 172 VAL A C 1
ATOM 1342 O O . VAL A 1 172 ? 15.512 10.880 -24.718 1.00 97.19 172 VAL A O 1
ATOM 1345 N N . LEU A 1 173 ? 15.842 10.736 -26.931 1.00 97.69 173 LEU A N 1
ATOM 1346 C CA . LEU A 1 173 ? 15.546 12.147 -27.186 1.00 97.69 173 LEU A CA 1
ATOM 1347 C C . LEU A 1 173 ? 14.125 12.524 -26.745 1.00 97.69 173 LEU A C 1
ATOM 1349 O O . LEU A 1 173 ? 13.929 13.588 -26.169 1.00 97.69 173 LEU A O 1
ATOM 1353 N N . SER A 1 174 ? 13.141 11.663 -26.998 1.00 96.44 174 SER A N 1
ATOM 1354 C CA . SER A 1 174 ? 11.766 11.862 -26.539 1.00 96.44 174 SER A CA 1
ATOM 1355 C C . SER A 1 174 ? 11.658 11.874 -25.014 1.00 96.44 174 SER A C 1
ATOM 1357 O O . SER A 1 174 ? 10.943 12.715 -24.481 1.00 96.44 174 SER A O 1
ATOM 1359 N N . ALA A 1 175 ? 12.383 10.998 -24.312 1.00 96.56 175 ALA A N 1
ATOM 1360 C CA . ALA A 1 175 ? 12.416 10.996 -22.849 1.00 96.56 175 ALA A CA 1
ATOM 1361 C C . ALA A 1 175 ? 13.042 12.283 -22.285 1.00 96.56 175 ALA A C 1
ATOM 1363 O O . ALA A 1 175 ? 12.489 12.877 -21.365 1.00 96.56 175 ALA A O 1
ATOM 1364 N N . VAL A 1 176 ? 14.142 12.757 -22.882 1.00 97.25 176 VAL A N 1
ATOM 1365 C CA . VAL A 1 176 ? 14.779 14.026 -22.490 1.00 97.25 176 VAL A CA 1
ATOM 1366 C C . VAL A 1 176 ? 13.842 15.208 -22.731 1.00 97.25 176 VAL A C 1
ATOM 1368 O O . VAL A 1 176 ? 13.681 16.039 -21.849 1.00 97.25 176 VAL A O 1
ATOM 1371 N N . ARG A 1 177 ? 13.175 15.261 -23.891 1.00 97.19 177 ARG A N 1
ATOM 1372 C CA . ARG A 1 177 ? 12.178 16.307 -24.181 1.00 97.19 177 ARG A CA 1
ATOM 1373 C C . ARG A 1 177 ? 11.029 16.295 -23.181 1.00 97.19 177 ARG A C 1
ATOM 1375 O O . ARG A 1 177 ? 10.585 17.345 -22.750 1.00 97.19 177 ARG A O 1
ATOM 1382 N N . TYR A 1 178 ? 10.556 15.113 -22.789 1.00 96.44 178 TYR A N 1
ATOM 1383 C CA . TYR A 1 178 ? 9.517 15.011 -21.769 1.00 96.44 178 TYR A CA 1
ATOM 1384 C C . TYR A 1 178 ? 9.988 15.580 -20.425 1.00 96.44 178 TYR A C 1
ATOM 1386 O O . TYR A 1 178 ? 9.246 16.308 -19.775 1.00 96.44 178 TYR A O 1
ATOM 1394 N N . GLN A 1 179 ? 11.231 15.298 -20.033 1.00 94.69 179 GLN A N 1
ATOM 1395 C CA . GLN A 1 179 ? 11.809 15.867 -18.820 1.00 94.69 179 GLN A CA 1
ATOM 1396 C C . GLN A 1 179 ? 11.845 17.402 -18.881 1.00 94.69 179 GLN A C 1
ATOM 1398 O O . GLN A 1 179 ? 11.272 18.049 -18.008 1.00 94.69 179 GLN A O 1
ATOM 1403 N N . THR A 1 180 ? 12.419 17.979 -19.941 1.00 95.88 180 THR A N 1
ATOM 1404 C CA . THR A 1 180 ? 12.580 19.438 -20.061 1.00 95.88 180 THR A CA 1
ATOM 1405 C C . THR A 1 180 ? 11.262 20.181 -20.236 1.00 95.88 180 THR A C 1
ATOM 1407 O O . THR A 1 180 ? 11.091 21.279 -19.717 1.00 95.88 180 THR A O 1
ATOM 1410 N N . ASP A 1 181 ? 10.325 19.604 -20.989 1.00 94.88 181 ASP A N 1
ATOM 1411 C CA . ASP A 1 181 ? 9.121 20.312 -21.421 1.00 94.88 181 ASP A CA 1
ATOM 1412 C C . ASP A 1 181 ? 7.935 20.084 -20.473 1.00 94.88 181 ASP A C 1
ATOM 1414 O O . ASP A 1 181 ? 6.937 20.803 -20.574 1.00 94.88 181 ASP A O 1
ATOM 1418 N N . VAL A 1 182 ? 7.992 19.073 -19.597 1.00 92.38 182 VAL A N 1
ATOM 1419 C CA . VAL A 1 182 ? 6.878 18.692 -18.709 1.00 92.38 182 VAL A CA 1
ATOM 1420 C C . VAL A 1 182 ? 7.282 18.665 -17.241 1.00 92.38 182 VAL A C 1
ATOM 1422 O O . VAL A 1 182 ? 6.529 19.188 -16.429 1.00 92.38 182 VAL A O 1
ATOM 1425 N N . LEU A 1 183 ? 8.415 18.049 -16.891 1.00 90.75 183 LEU A N 1
ATOM 1426 C CA . LEU A 1 183 ? 8.777 17.826 -15.485 1.00 90.75 183 LEU A CA 1
ATOM 1427 C C . LEU A 1 183 ? 9.544 18.995 -14.858 1.00 90.75 183 LEU A C 1
ATOM 1429 O O . LEU A 1 183 ? 9.364 19.246 -13.673 1.00 90.75 183 LEU A O 1
ATOM 1433 N N . ASP A 1 184 ? 10.378 19.687 -15.636 1.00 90.00 184 ASP A N 1
ATOM 1434 C CA . ASP A 1 184 ? 11.235 20.781 -15.149 1.00 90.00 184 ASP A CA 1
ATOM 1435 C C . ASP A 1 184 ? 10.561 22.171 -15.219 1.00 90.00 184 ASP A C 1
ATOM 1437 O O . ASP A 1 184 ? 11.226 23.193 -15.032 1.00 90.00 184 ASP A O 1
ATOM 1441 N N . LYS A 1 185 ? 9.261 22.222 -15.532 1.00 67.81 185 LYS A N 1
ATOM 1442 C CA . LYS A 1 185 ? 8.451 23.448 -15.473 1.00 67.81 185 LYS A CA 1
ATOM 1443 C C . LYS A 1 185 ? 8.092 23.797 -14.037 1.00 67.81 185 LYS A C 1
ATOM 1445 O O . LYS A 1 185 ? 8.121 25.011 -13.739 1.00 67.81 185 LYS A O 1
#

Organism: NCBI:txid407009

InterPro domains:
  IPR000542 Acyltransferase ChoActase/COT/CPT [PS00439] (64-79)
  IPR000542 Acyltransferase ChoActase/COT/CPT [PTHR22589] (60-181)
  IPR023213 Chloramphenicol acetyltransferase-like domain superfamily [G3DSA:3.30.559.10] (57-133)
  IPR039551 Choline/Carnitine o-acyltransferase, domain 1 and 2 [PF00755] (67-182)
  IPR042231 Choline/Carnitine o-acyltransferase, domain 2 [G3DSA:3.30.559.70] (134-185)

Secondary structure (DSSP, 8-state):
-PPPP--------SSSS----------------------S--------------GGG--TTSPPPPPP---HHHHHHHHHHHHGGGS-HHHHHHHHHHHHHHHSTTSSHHHHHHHHHHHHHHSS-SSHHHHHIIIIIT--S-HHHHTB----PPPP---SHHHHHHHHHHHHHHHHHHIIIII--

Radius of gyration: 25.03 Å; chains: 1; bounding box: 44×65×65 Å